Protein AF-A0A1A9ZME8-F1 (afdb_monomer)

Organism: Glossina pallidipes (NCBI:txid7398)

Structure (mmCIF, N/CA/C/O backbone):
data_AF-A0A1A9ZME8-F1
#
_entry.id   AF-A0A1A9ZME8-F1
#
loop_
_atom_site.group_PDB
_atom_site.id
_atom_site.type_symbol
_atom_site.label_atom_id
_atom_site.label_alt_id
_atom_site.label_comp_id
_atom_site.label_asym_id
_atom_site.label_entity_id
_atom_site.label_seq_id
_atom_site.pdbx_PDB_ins_code
_atom_site.Cartn_x
_atom_site.Cartn_y
_atom_site.Cartn_z
_atom_site.occupancy
_atom_site.B_iso_or_equiv
_atom_site.auth_seq_id
_atom_site.auth_comp_id
_atom_site.auth_asym_id
_atom_site.auth_atom_id
_atom_site.pdbx_PDB_model_num
ATOM 1 N N . MET A 1 1 ? 4.396 -5.431 -1.858 1.00 54.75 1 MET A N 1
ATOM 2 C CA . MET A 1 1 ? 3.437 -5.508 -0.758 1.00 54.75 1 MET A CA 1
ATOM 3 C C . MET A 1 1 ? 3.931 -4.692 0.419 1.00 54.75 1 MET A C 1
ATOM 5 O O . MET A 1 1 ? 4.971 -4.990 0.995 1.00 54.75 1 MET A O 1
ATOM 9 N N . VAL A 1 2 ? 3.139 -3.705 0.809 1.00 53.91 2 VAL A N 1
ATOM 10 C CA . VAL A 1 2 ? 3.355 -2.991 2.067 1.00 53.91 2 VAL A CA 1
ATOM 11 C C . VAL A 1 2 ? 2.258 -3.402 3.025 1.00 53.91 2 VAL A C 1
ATOM 13 O O . VAL A 1 2 ? 1.111 -3.614 2.634 1.00 53.91 2 VAL A O 1
ATOM 16 N N . ILE A 1 3 ? 2.651 -3.599 4.268 1.00 56.59 3 ILE A N 1
ATOM 17 C CA . ILE A 1 3 ? 1.848 -4.118 5.355 1.00 56.59 3 ILE A CA 1
ATOM 18 C C . ILE A 1 3 ? 1.757 -3.027 6.423 1.00 56.59 3 ILE A C 1
ATOM 20 O O . ILE A 1 3 ? 2.765 -2.502 6.893 1.00 56.59 3 ILE A O 1
ATOM 24 N N . TRP A 1 4 ? 0.533 -2.679 6.796 1.00 57.91 4 TRP A N 1
ATOM 25 C CA . TRP A 1 4 ? 0.254 -1.455 7.531 1.00 57.91 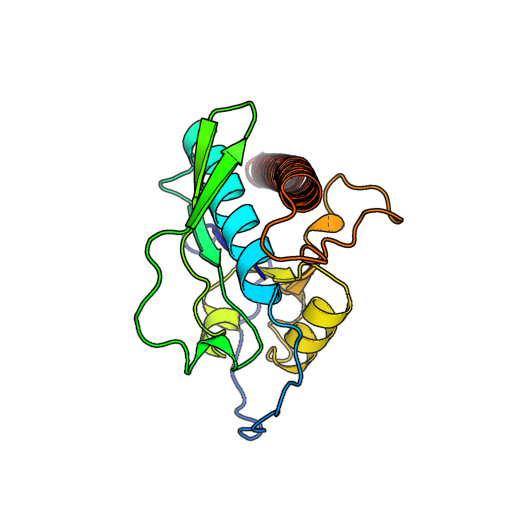4 TRP A CA 1
ATOM 26 C C . TRP A 1 4 ? -0.499 -1.771 8.808 1.00 57.91 4 TRP A C 1
ATOM 28 O O . TRP A 1 4 ? -1.406 -2.608 8.833 1.00 57.91 4 TRP A O 1
ATOM 38 N N . TYR A 1 5 ? -0.113 -1.092 9.880 1.00 48.00 5 TYR A N 1
ATOM 39 C CA . TYR A 1 5 ? -0.757 -1.173 11.176 1.00 48.00 5 TYR A CA 1
ATOM 40 C C . TYR A 1 5 ? -1.187 0.222 11.622 1.00 48.00 5 TYR A C 1
ATOM 42 O O . TYR A 1 5 ? -0.338 1.096 11.786 1.00 48.00 5 TYR A O 1
ATOM 50 N N . GLY A 1 6 ? -2.488 0.394 11.858 1.00 39.66 6 GLY A N 1
ATOM 51 C CA . GLY A 1 6 ? -3.037 1.485 12.655 1.00 39.66 6 GLY A CA 1
ATOM 52 C C . GLY A 1 6 ? -3.277 0.966 14.070 1.00 39.66 6 GLY A C 1
ATOM 53 O O . GLY A 1 6 ? -4.279 0.320 14.356 1.00 39.66 6 GLY A O 1
ATOM 54 N N . THR A 1 7 ? -2.338 1.210 14.976 1.00 37.41 7 THR A N 1
ATOM 55 C CA . THR A 1 7 ? -2.542 1.072 16.418 1.00 37.41 7 THR A CA 1
ATOM 56 C C . THR A 1 7 ? -3.398 2.232 16.922 1.00 37.41 7 THR A C 1
ATOM 58 O O . THR A 1 7 ? -2.920 3.182 17.539 1.00 37.41 7 THR A O 1
ATOM 61 N N . GLU A 1 8 ? -4.707 2.082 16.789 1.00 34.97 8 GLU A N 1
ATOM 62 C CA . GLU A 1 8 ? -5.560 2.402 17.924 1.00 34.97 8 GLU A CA 1
ATOM 63 C C . GLU A 1 8 ? -6.102 1.092 18.470 1.00 34.97 8 GLU A C 1
ATOM 65 O O . GLU A 1 8 ? -6.688 0.279 17.758 1.00 34.97 8 GLU A O 1
ATOM 70 N N . ARG A 1 9 ? -5.839 0.841 19.755 1.00 35.94 9 ARG A N 1
ATOM 71 C CA . ARG A 1 9 ? -6.364 -0.313 20.486 1.00 35.94 9 ARG A CA 1
ATOM 72 C C . ARG A 1 9 ? -7.851 -0.497 20.167 1.00 35.94 9 ARG A C 1
ATOM 74 O O . ARG A 1 9 ? -8.672 0.188 20.757 1.00 35.94 9 ARG A O 1
ATOM 81 N N . LYS A 1 10 ? -8.189 -1.473 19.319 1.00 39.19 10 LYS A N 1
ATOM 82 C CA . LYS A 1 10 ? -9.561 -1.964 19.118 1.00 39.19 10 LYS A CA 1
ATOM 83 C C . LYS A 1 10 ? -10.614 -0.843 19.082 1.00 39.19 10 LYS A C 1
ATOM 85 O O . LYS A 1 10 ? -11.572 -0.895 19.853 1.00 39.19 10 LYS A O 1
ATOM 90 N N . VAL A 1 11 ? -10.490 0.132 18.188 1.00 34.84 11 VAL A N 1
ATOM 91 C CA . VAL A 1 11 ? -11.708 0.822 17.749 1.00 34.84 11 VAL A CA 1
ATOM 92 C C . VAL A 1 11 ? -12.341 -0.102 16.719 1.00 34.84 11 VAL A C 1
ATOM 94 O O . VAL A 1 11 ? -11.698 -0.574 15.788 1.00 34.84 11 VAL A O 1
ATOM 97 N N . ASN A 1 12 ? -13.561 -0.520 17.021 1.00 33.81 12 ASN A N 1
ATOM 98 C CA . ASN A 1 12 ? -14.249 -1.682 16.475 1.00 33.81 12 ASN A CA 1
ATOM 99 C C . ASN A 1 12 ? -14.712 -1.432 15.024 1.00 33.81 12 ASN A C 1
ATOM 101 O O . ASN A 1 12 ? -15.903 -1.434 14.730 1.00 33.81 12 ASN A O 1
ATOM 105 N N . LEU A 1 13 ? -13.777 -1.197 14.106 1.00 38.47 13 LEU A N 1
ATOM 106 C CA . LEU A 1 13 ? -14.025 -1.116 12.671 1.00 38.47 13 LEU A CA 1
ATOM 107 C C . LEU A 1 13 ? -14.111 -2.538 12.117 1.00 38.47 13 LEU A C 1
ATOM 109 O O . LEU A 1 13 ? -13.121 -3.109 11.679 1.00 38.47 13 LEU A O 1
ATOM 113 N N . LYS A 1 14 ? -15.299 -3.146 12.224 1.00 39.22 14 LYS A N 1
ATOM 114 C CA . LYS A 1 14 ? -15.723 -4.380 11.525 1.00 39.22 14 LYS A CA 1
ATOM 115 C C . LYS A 1 14 ? -14.739 -5.570 11.512 1.00 39.22 14 LYS A C 1
ATOM 117 O O . LYS A 1 14 ? -14.916 -6.479 10.706 1.00 39.22 14 LYS A O 1
ATOM 122 N N . SER A 1 15 ? -13.760 -5.655 12.414 1.00 42.62 15 SER A N 1
ATOM 123 C CA . SER A 1 15 ? -12.850 -6.800 12.465 1.00 42.62 15 SER A CA 1
ATOM 124 C C . SER A 1 15 ? -13.524 -7.971 13.181 1.00 42.62 15 SER A C 1
ATOM 126 O O . SER A 1 15 ? -13.356 -8.229 14.375 1.00 42.62 15 SER A O 1
ATOM 128 N N . GLY A 1 16 ? -14.319 -8.717 12.411 1.00 44.22 16 GLY A N 1
ATOM 129 C CA . GLY A 1 16 ? -14.672 -10.084 12.764 1.00 44.22 16 GLY A CA 1
ATOM 130 C C . GLY A 1 16 ? -13.400 -10.839 13.154 1.00 44.22 16 GLY A C 1
ATOM 131 O O . GLY A 1 16 ? -12.344 -10.678 12.541 1.00 44.22 16 GLY A O 1
ATOM 132 N N . ARG A 1 17 ? -13.474 -11.618 14.234 1.00 46.97 17 ARG A N 1
ATOM 133 C CA . ARG A 1 17 ? -12.337 -12.373 14.764 1.00 46.97 17 ARG A CA 1
ATOM 134 C C . ARG A 1 17 ? -11.753 -13.233 13.632 1.00 46.97 17 ARG A C 1
ATOM 136 O O . ARG A 1 17 ? -12.440 -14.110 13.109 1.00 46.97 17 ARG A O 1
ATOM 143 N N . CYS A 1 18 ? -10.514 -12.944 13.224 1.00 47.62 18 CYS A N 1
ATOM 144 C CA . CYS A 1 18 ? -9.856 -13.708 12.172 1.00 47.62 18 CYS A CA 1
ATOM 145 C C . CYS A 1 18 ? -9.325 -15.030 12.750 1.00 47.62 18 CYS A C 1
ATOM 147 O O . CYS A 1 18 ? -8.203 -15.116 13.252 1.00 47.62 18 CYS A O 1
ATOM 149 N N . ASP A 1 19 ? -10.173 -16.054 12.778 1.00 46.66 19 ASP A N 1
ATOM 150 C CA . ASP A 1 19 ? -9.808 -17.419 13.148 1.00 46.66 19 ASP A CA 1
ATOM 151 C C . ASP A 1 19 ? -8.979 -18.068 12.026 1.00 46.66 19 ASP A C 1
ATOM 153 O O . ASP A 1 19 ? -9.408 -18.137 10.876 1.00 46.66 19 ASP A O 1
ATOM 157 N N . ILE A 1 20 ? -7.777 -18.556 12.361 1.00 44.28 20 ILE A N 1
ATOM 158 C CA . ILE A 1 20 ? -7.002 -19.407 11.446 1.00 44.28 20 ILE A CA 1
ATOM 159 C C . ILE A 1 20 ? -7.573 -20.813 11.591 1.00 44.28 20 ILE A C 1
ATOM 161 O O . ILE A 1 20 ? -7.306 -21.493 12.579 1.00 44.28 2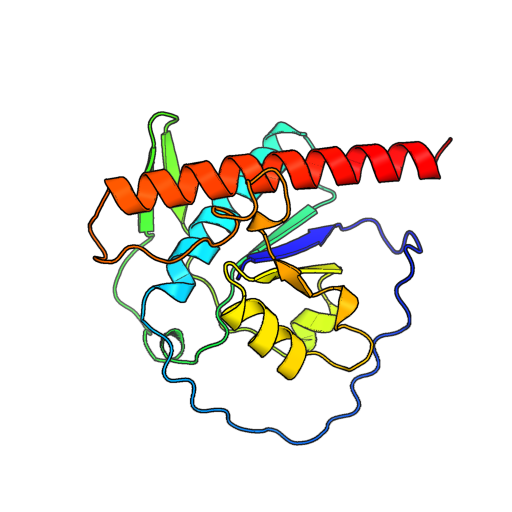0 ILE A O 1
ATOM 165 N N . SER A 1 21 ? -8.329 -21.265 10.599 1.00 42.03 21 SER A N 1
ATOM 166 C CA . SER A 1 21 ? -8.498 -22.692 10.344 1.00 42.03 21 SER A CA 1
ATOM 167 C C . SER A 1 21 ? -7.356 -23.130 9.429 1.00 42.03 21 SER A C 1
ATOM 169 O O . SER A 1 21 ? -7.365 -22.822 8.236 1.00 42.03 21 SER A O 1
ATOM 171 N N . ILE A 1 22 ? -6.344 -23.792 9.998 1.00 35.16 22 ILE A N 1
ATOM 172 C CA . ILE A 1 22 ? -5.171 -24.286 9.264 1.00 35.16 22 ILE A CA 1
ATOM 173 C C . ILE A 1 22 ? -5.664 -25.250 8.180 1.00 35.16 22 ILE A C 1
ATOM 175 O O . ILE A 1 22 ? -6.060 -26.376 8.466 1.00 35.16 22 ILE A O 1
ATOM 179 N N . THR A 1 23 ? -5.660 -24.805 6.928 1.00 34.41 23 THR A N 1
ATOM 180 C CA . THR A 1 23 ? -5.922 -25.654 5.765 1.00 34.41 23 THR A CA 1
ATOM 181 C C . THR A 1 23 ? -4.625 -25.760 4.983 1.00 34.41 23 THR A C 1
ATOM 183 O O . THR A 1 23 ? -4.379 -24.956 4.102 1.00 34.41 23 THR A O 1
ATOM 186 N N . GLN A 1 24 ? -3.811 -26.750 5.373 1.00 34.19 24 GLN A N 1
ATOM 187 C CA . GLN A 1 24 ? -2.574 -27.230 4.736 1.00 34.19 24 GLN A CA 1
ATOM 188 C C . GLN A 1 24 ? -1.532 -26.174 4.325 1.00 34.19 24 GLN A C 1
ATOM 190 O O . GLN A 1 24 ? -1.773 -25.319 3.480 1.00 34.19 24 GLN A O 1
ATOM 195 N N . ASP A 1 25 ? -0.302 -26.358 4.814 1.00 32.09 25 ASP A N 1
ATOM 196 C CA . ASP A 1 25 ? 0.912 -25.751 4.263 1.00 32.09 25 ASP A CA 1
ATOM 197 C C . ASP A 1 25 ? 1.089 -26.141 2.785 1.00 32.09 25 ASP A C 1
ATOM 199 O O . ASP A 1 25 ? 1.811 -27.076 2.427 1.00 32.09 25 ASP A O 1
ATOM 203 N N . LYS A 1 26 ? 0.418 -25.426 1.880 1.00 31.91 26 LYS A N 1
ATOM 204 C CA . LYS A 1 26 ? 0.767 -25.451 0.465 1.00 31.91 26 LYS A CA 1
ATOM 205 C C . LYS A 1 26 ? 2.049 -24.653 0.315 1.00 31.91 26 LYS A C 1
ATOM 207 O O . LYS A 1 26 ? 2.038 -23.426 0.283 1.00 31.91 26 LYS A O 1
ATOM 212 N N . LYS A 1 27 ? 3.162 -25.373 0.193 1.00 29.72 27 LYS A N 1
ATOM 213 C CA . LYS A 1 27 ? 4.438 -24.833 -0.274 1.00 29.72 27 LYS A CA 1
ATOM 214 C C . LYS A 1 27 ? 4.259 -24.386 -1.730 1.00 29.72 27 LYS A C 1
ATOM 216 O O . LYS A 1 27 ? 4.496 -25.151 -2.659 1.00 29.72 27 LYS A O 1
ATOM 221 N N . LEU A 1 28 ? 3.743 -23.176 -1.922 1.00 34.84 28 LEU A N 1
ATOM 222 C CA . LEU A 1 28 ? 3.599 -22.557 -3.233 1.00 34.84 28 LEU A CA 1
ATOM 223 C C . LEU A 1 28 ? 4.986 -22.110 -3.701 1.00 34.84 28 LEU A C 1
ATOM 225 O O . LEU A 1 28 ? 5.600 -21.207 -3.135 1.00 34.84 28 LEU A O 1
ATOM 229 N N . SER A 1 29 ? 5.509 -22.795 -4.715 1.00 30.88 29 SER A N 1
ATOM 230 C CA . SER A 1 29 ? 6.698 -22.368 -5.445 1.00 30.88 29 SER A CA 1
ATOM 231 C C . SER A 1 29 ? 6.307 -21.209 -6.360 1.00 30.88 29 SER A C 1
ATOM 233 O O . SER A 1 29 ? 5.846 -21.423 -7.480 1.00 30.88 29 SER A O 1
ATOM 235 N N . TYR A 1 30 ? 6.438 -19.981 -5.867 1.00 39.50 30 TYR A N 1
ATOM 236 C CA . TYR A 1 30 ? 6.208 -18.789 -6.674 1.00 39.50 30 TYR A CA 1
ATOM 237 C C . TYR A 1 30 ? 7.436 -18.503 -7.543 1.00 39.50 30 TYR A C 1
ATOM 239 O O . TYR A 1 30 ? 8.536 -18.305 -7.029 1.00 39.50 30 TYR A O 1
ATOM 247 N N . HIS A 1 31 ? 7.240 -18.472 -8.859 1.00 34.38 31 HIS A N 1
ATOM 248 C CA . HIS A 1 31 ? 8.197 -17.916 -9.813 1.00 34.38 31 HIS A CA 1
ATOM 249 C C . HIS A 1 31 ? 7.902 -16.413 -9.927 1.00 34.38 31 HIS A C 1
ATOM 251 O O . HIS A 1 31 ? 7.276 -15.956 -10.876 1.00 34.38 31 HIS A O 1
ATOM 257 N N . THR A 1 32 ? 8.216 -15.655 -8.876 1.00 40.44 32 THR A N 1
ATOM 258 C CA . THR A 1 32 ? 7.987 -14.202 -8.839 1.00 40.44 32 THR A CA 1
ATOM 259 C C . THR A 1 32 ? 9.217 -13.463 -9.354 1.00 40.44 32 THR A C 1
ATOM 261 O O . THR A 1 32 ? 10.310 -13.782 -8.884 1.00 40.44 32 THR A O 1
ATOM 264 N N . PRO A 1 33 ? 9.070 -12.473 -10.253 1.00 39.56 3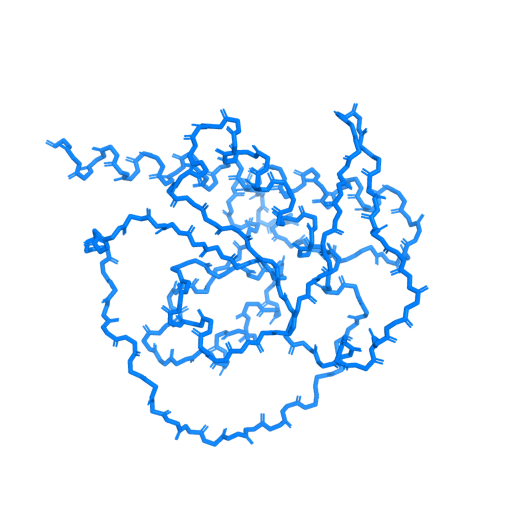3 PRO A N 1
ATOM 265 C CA . PRO A 1 33 ? 10.190 -11.651 -10.695 1.00 39.56 33 PRO A CA 1
ATOM 266 C C . PRO A 1 33 ? 10.867 -10.927 -9.509 1.00 39.56 33 PRO A C 1
ATOM 268 O O . PRO A 1 33 ? 10.218 -10.663 -8.489 1.00 39.56 33 PRO A O 1
ATOM 271 N N . PRO A 1 34 ? 12.173 -10.621 -9.624 1.00 40.78 34 PRO A N 1
ATOM 272 C CA . PRO A 1 34 ? 13.035 -10.188 -8.513 1.00 40.78 34 PRO A CA 1
ATOM 273 C C . PRO A 1 34 ? 12.605 -8.868 -7.839 1.00 40.78 34 PRO A C 1
ATOM 275 O O . PRO A 1 34 ? 12.949 -8.606 -6.689 1.00 40.78 34 PRO A O 1
ATOM 278 N N . CYS A 1 35 ? 11.776 -8.057 -8.496 1.00 49.91 35 CYS A N 1
ATOM 279 C CA . CYS A 1 35 ? 11.519 -6.670 -8.109 1.00 49.91 35 CYS A CA 1
ATOM 280 C C . CYS A 1 35 ? 10.438 -6.468 -7.025 1.00 49.91 35 CYS A C 1
ATOM 282 O O . CYS A 1 35 ? 10.268 -5.355 -6.528 1.00 49.91 35 CYS A O 1
ATOM 284 N N . ASN A 1 36 ? 9.715 -7.516 -6.604 1.00 53.50 36 ASN A N 1
ATOM 285 C CA . ASN A 1 36 ? 8.571 -7.369 -5.684 1.00 53.50 36 ASN A CA 1
ATOM 286 C C . ASN A 1 36 ? 8.953 -6.831 -4.292 1.00 53.50 36 ASN A C 1
ATOM 288 O O . ASN A 1 36 ? 8.116 -6.237 -3.608 1.00 53.50 36 ASN A O 1
ATOM 292 N N . GLY A 1 37 ? 10.199 -7.028 -3.851 1.00 61.38 37 GLY A N 1
ATOM 293 C CA . GLY A 1 37 ? 10.687 -6.477 -2.586 1.00 61.38 37 GLY A CA 1
ATOM 294 C C . GLY A 1 37 ? 10.865 -4.957 -2.623 1.00 61.38 37 GLY A C 1
ATOM 295 O O . GLY A 1 37 ? 10.576 -4.299 -1.633 1.00 61.38 37 GLY A O 1
ATOM 296 N N . LEU A 1 38 ? 11.261 -4.397 -3.768 1.00 74.50 38 LEU A N 1
ATOM 297 C CA . LEU A 1 38 ? 11.705 -3.008 -3.875 1.00 74.50 38 LEU A CA 1
ATOM 298 C C . LEU A 1 38 ? 10.555 -1.996 -3.842 1.00 74.50 38 LEU A C 1
ATOM 300 O O . LEU A 1 38 ? 10.582 -1.078 -3.028 1.00 74.50 38 LEU A O 1
ATOM 304 N N . CYS A 1 39 ? 9.504 -2.198 -4.644 1.00 79.81 39 CYS A N 1
ATOM 305 C CA . CYS A 1 39 ? 8.309 -1.337 -4.607 1.00 79.81 39 CYS A CA 1
ATOM 306 C C . CYS A 1 39 ? 7.705 -1.286 -3.203 1.00 79.81 39 CYS A C 1
ATOM 308 O O . CYS A 1 39 ? 7.245 -0.252 -2.734 1.00 79.81 39 CYS A O 1
ATOM 310 N N . SER A 1 40 ? 7.746 -2.429 -2.518 1.00 80.31 40 SER A N 1
ATOM 311 C CA . SER A 1 40 ? 7.293 -2.562 -1.140 1.00 80.31 40 SER A CA 1
ATOM 312 C C . SER A 1 40 ? 8.114 -1.712 -0.179 1.00 80.31 40 SER A C 1
ATOM 314 O O . SER A 1 40 ? 7.563 -1.034 0.678 1.00 80.31 40 SER A O 1
ATOM 316 N N . SER A 1 41 ? 9.436 -1.760 -0.311 1.00 82.19 41 SER A N 1
ATOM 317 C CA . SER A 1 41 ? 10.345 -0.966 0.508 1.00 82.19 41 SER A CA 1
ATOM 318 C C . SER A 1 41 ? 10.158 0.532 0.276 1.00 82.19 41 SER A C 1
ATOM 320 O O . SER A 1 41 ? 10.193 1.294 1.238 1.00 82.19 41 SER A O 1
ATOM 322 N N . ILE A 1 42 ? 9.922 0.947 -0.974 1.00 86.31 42 ILE A N 1
ATOM 323 C CA . ILE A 1 42 ? 9.642 2.347 -1.327 1.00 86.31 42 ILE A CA 1
ATOM 324 C C . ILE A 1 42 ? 8.341 2.806 -0.670 1.00 86.31 42 ILE A C 1
ATOM 326 O O . ILE A 1 42 ? 8.350 3.796 0.052 1.00 86.31 42 ILE A O 1
ATOM 330 N N . ALA A 1 43 ? 7.246 2.059 -0.833 1.00 88.38 43 ALA A N 1
ATOM 331 C CA . ALA A 1 43 ? 5.977 2.421 -0.204 1.00 88.38 43 ALA A CA 1
ATOM 332 C C . ALA A 1 43 ? 6.018 2.356 1.340 1.00 88.38 43 ALA A C 1
ATOM 334 O O . ALA A 1 43 ? 5.324 3.136 1.985 1.00 88.38 43 ALA A O 1
ATOM 335 N N . GLU A 1 44 ? 6.834 1.485 1.956 1.00 87.50 44 GLU A N 1
ATOM 336 C CA . GLU A 1 44 ? 7.065 1.526 3.413 1.00 87.50 44 GLU A CA 1
ATOM 337 C C . GLU A 1 44 ? 7.732 2.837 3.831 1.00 87.50 44 GLU A C 1
ATOM 339 O O . GLU A 1 44 ? 7.273 3.467 4.781 1.00 87.50 44 GLU A O 1
ATOM 344 N N . ALA A 1 45 ? 8.804 3.231 3.139 1.00 88.06 45 ALA A N 1
ATOM 345 C CA . ALA A 1 45 ? 9.552 4.439 3.467 1.00 88.06 45 ALA A CA 1
ATOM 346 C C . ALA A 1 45 ? 8.696 5.700 3.279 1.00 88.06 45 ALA A C 1
ATOM 348 O O . ALA A 1 45 ? 8.592 6.499 4.203 1.00 88.06 45 ALA A O 1
ATOM 349 N N . VAL A 1 46 ? 8.014 5.805 2.134 1.00 90.75 46 VAL A N 1
ATOM 350 C CA . VAL A 1 46 ? 7.091 6.902 1.805 1.00 90.75 46 VAL A CA 1
ATOM 351 C C . VAL A 1 46 ? 6.010 7.050 2.868 1.00 90.75 46 VAL A C 1
ATOM 353 O O . VAL A 1 46 ? 5.772 8.141 3.373 1.00 90.75 46 VAL A O 1
ATOM 356 N N . MET A 1 47 ? 5.346 5.955 3.242 1.00 89.00 47 MET A N 1
ATOM 357 C CA . MET A 1 47 ? 4.287 6.067 4.236 1.00 89.00 47 MET A CA 1
ATOM 358 C C . MET A 1 47 ? 4.830 6.408 5.622 1.00 89.00 47 MET A C 1
ATOM 360 O O . MET A 1 47 ? 4.193 7.157 6.357 1.00 89.00 47 MET A O 1
ATOM 364 N N . ALA A 1 48 ? 5.970 5.835 6.011 1.00 88.12 48 ALA A N 1
ATOM 365 C CA . ALA A 1 48 ? 6.570 6.145 7.301 1.00 88.12 48 ALA A CA 1
ATOM 366 C C . ALA A 1 48 ? 6.848 7.651 7.432 1.00 88.12 48 ALA A C 1
ATOM 368 O O . ALA A 1 48 ? 6.523 8.225 8.468 1.00 88.12 48 ALA A O 1
ATOM 369 N N . GLU A 1 49 ? 7.359 8.274 6.368 1.00 90.19 49 GLU A N 1
ATOM 370 C CA . GLU A 1 49 ? 7.568 9.721 6.278 1.00 90.19 49 GLU A CA 1
ATOM 371 C C . GLU A 1 49 ? 6.245 10.490 6.401 1.00 90.19 49 GLU A C 1
ATOM 373 O O . GLU A 1 49 ? 6.096 11.295 7.316 1.00 90.19 49 GLU A O 1
ATOM 378 N N . ILE A 1 50 ? 5.232 10.150 5.596 1.00 90.19 50 ILE A N 1
ATOM 379 C CA . ILE A 1 50 ? 3.909 10.804 5.632 1.00 90.19 50 ILE A CA 1
ATOM 380 C C . ILE A 1 50 ? 3.249 10.700 7.024 1.00 90.19 50 ILE A C 1
ATOM 382 O O . ILE A 1 50 ? 2.649 11.655 7.518 1.00 90.19 50 ILE A O 1
ATOM 386 N N . ILE A 1 51 ? 3.349 9.546 7.690 1.00 87.19 51 ILE A N 1
ATOM 387 C CA . ILE A 1 51 ? 2.827 9.343 9.053 1.00 87.19 51 ILE A CA 1
ATOM 388 C C . ILE A 1 51 ? 3.557 10.225 10.063 1.00 87.19 51 ILE A C 1
ATOM 390 O O . ILE A 1 51 ? 2.931 10.751 10.989 1.00 87.19 51 ILE A O 1
ATOM 394 N N . GLU A 1 52 ? 4.880 10.310 9.943 1.00 88.69 52 GLU A N 1
ATOM 395 C CA . GLU A 1 52 ? 5.715 11.097 10.842 1.00 88.69 52 GLU A CA 1
ATOM 396 C C . GLU A 1 52 ? 5.424 12.591 10.675 1.00 88.69 52 GLU A C 1
ATOM 398 O O . GLU A 1 52 ? 5.175 13.271 11.673 1.00 88.69 52 GLU A O 1
ATOM 403 N N . GLU A 1 53 ? 5.319 13.069 9.434 1.00 89.19 53 GLU A N 1
ATOM 404 C CA . GLU A 1 53 ? 4.911 14.437 9.097 1.00 89.19 53 GLU A CA 1
ATOM 405 C C . GLU A 1 53 ? 3.507 14.776 9.612 1.00 89.19 53 GLU A C 1
ATOM 407 O O . GLU A 1 53 ? 3.274 15.874 10.123 1.00 89.19 53 GLU A O 1
ATOM 412 N N . ALA A 1 54 ? 2.577 13.819 9.558 1.00 85.88 54 ALA 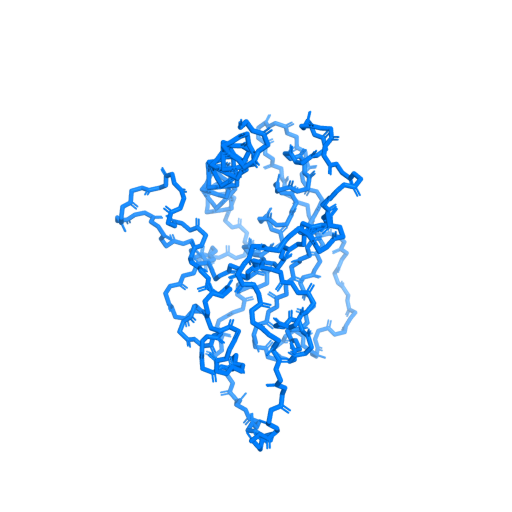A N 1
ATOM 413 C CA . ALA A 1 54 ? 1.234 13.966 10.113 1.00 85.88 54 ALA A CA 1
ATOM 414 C C . ALA A 1 54 ? 1.185 13.886 11.655 1.00 85.88 54 ALA A C 1
ATOM 416 O O . ALA A 1 54 ? 0.116 14.050 12.247 1.00 85.88 54 ALA A O 1
ATOM 417 N N . GLY A 1 55 ? 2.305 13.604 12.333 1.00 85.44 55 GLY A N 1
ATOM 418 C CA . GLY A 1 55 ? 2.360 13.439 13.790 1.00 85.44 55 GLY A CA 1
ATOM 419 C C . GLY A 1 55 ? 1.665 12.169 14.300 1.00 85.44 55 GLY A C 1
ATOM 420 O O . GLY A 1 55 ? 1.332 12.066 15.483 1.00 85.44 55 GLY A O 1
ATOM 421 N N . LEU A 1 56 ? 1.441 11.188 13.424 1.00 83.75 56 LEU A N 1
ATOM 422 C CA . LEU A 1 56 ? 0.675 9.971 13.700 1.00 83.75 56 LEU A CA 1
ATOM 423 C C . LEU A 1 56 ? 1.553 8.757 14.043 1.00 83.75 56 LEU A C 1
ATOM 425 O O . LEU A 1 56 ? 1.032 7.664 14.266 1.00 83.75 56 LEU A O 1
ATOM 429 N N . GLY A 1 57 ? 2.874 8.931 14.149 1.00 80.69 57 GLY A N 1
ATOM 430 C CA . GLY A 1 57 ? 3.833 7.840 14.380 1.00 80.69 57 GLY A CA 1
ATOM 431 C C . GLY A 1 57 ? 3.625 7.040 15.673 1.00 80.69 57 GLY A C 1
ATOM 432 O O . GLY A 1 57 ? 4.043 5.889 15.760 1.00 80.69 57 GLY A O 1
ATOM 433 N N . TYR A 1 58 ? 2.936 7.599 16.673 1.00 79.25 58 TYR A N 1
ATOM 434 C CA . TYR A 1 58 ? 2.545 6.840 17.869 1.00 79.25 58 TYR A CA 1
ATOM 435 C C . TYR A 1 58 ? 1.423 5.828 17.583 1.00 79.25 58 TYR A C 1
ATOM 437 O O . TYR A 1 58 ? 1.355 4.768 18.208 1.00 79.25 58 TYR A O 1
ATOM 445 N N . TYR A 1 59 ? 0.551 6.158 16.632 1.00 77.81 59 TYR A N 1
ATOM 446 C CA . TYR A 1 59 ? -0.637 5.388 16.283 1.00 77.81 59 TYR A CA 1
ATOM 447 C C . TYR A 1 59 ? -0.419 4.471 15.091 1.00 77.81 59 TYR A C 1
ATOM 449 O O . TYR A 1 59 ? -1.252 3.611 14.851 1.00 77.81 59 TYR A O 1
ATOM 457 N N . TRP A 1 60 ? 0.677 4.602 14.350 1.00 80.19 60 TRP A N 1
ATOM 458 C CA . TRP A 1 60 ? 0.899 3.798 13.155 1.00 80.19 60 TRP A CA 1
ATOM 459 C C . TRP A 1 60 ? 2.259 3.117 13.142 1.00 80.19 60 TRP A C 1
ATOM 461 O O . TRP A 1 60 ? 3.262 3.649 13.607 1.00 80.19 60 TRP A O 1
ATOM 471 N N . GLN A 1 61 ? 2.289 1.915 12.570 1.00 79.44 61 GLN A N 1
ATOM 472 C CA . GLN A 1 61 ? 3.517 1.211 12.217 1.00 79.44 61 GLN A CA 1
ATOM 473 C C . GLN A 1 61 ? 3.402 0.696 10.788 1.00 79.44 61 GLN A C 1
ATOM 475 O O . GLN A 1 61 ? 2.390 0.111 10.403 1.00 79.44 61 GLN A O 1
ATOM 480 N N . VAL A 1 62 ? 4.468 0.862 10.015 1.00 83.94 62 VAL A N 1
ATOM 481 C CA . VAL A 1 62 ? 4.526 0.423 8.619 1.00 83.94 62 VAL A CA 1
ATOM 482 C C . VAL A 1 62 ? 5.656 -0.578 8.462 1.00 83.94 62 VAL A C 1
ATOM 484 O O . VAL A 1 62 ? 6.735 -0.411 9.030 1.00 83.94 62 VAL A O 1
ATOM 487 N N . HIS A 1 63 ? 5.391 -1.640 7.709 1.00 84.25 63 HIS A N 1
ATOM 488 C CA . HIS A 1 63 ? 6.355 -2.682 7.395 1.00 84.25 63 HIS A CA 1
ATOM 489 C C . HIS 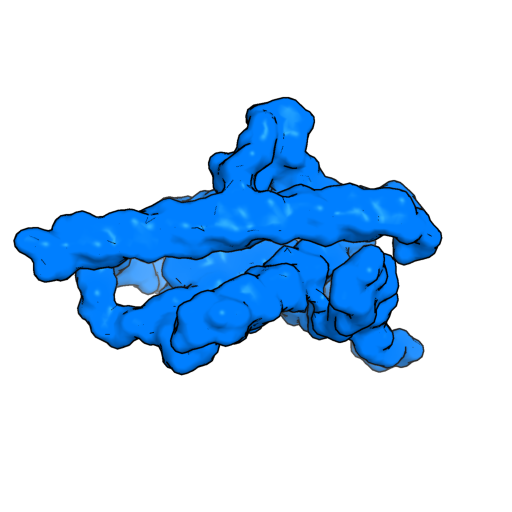A 1 63 ? 6.156 -3.180 5.966 1.00 84.25 63 HIS A C 1
ATOM 491 O O . HIS A 1 63 ? 5.038 -3.406 5.530 1.00 84.25 63 HIS A O 1
ATOM 497 N N . SER A 1 64 ? 7.222 -3.463 5.233 1.00 81.75 64 SER A N 1
ATOM 498 C CA . SER A 1 64 ? 7.137 -4.149 3.942 1.00 81.75 64 SER A CA 1
ATOM 499 C C . SER A 1 64 ? 7.381 -5.651 4.078 1.00 81.75 64 SER A C 1
ATOM 501 O O . SER A 1 64 ? 8.123 -6.123 4.949 1.00 81.75 64 SER A O 1
ATOM 503 N N . ALA A 1 65 ? 6.768 -6.432 3.187 1.00 80.19 65 ALA A N 1
ATOM 504 C CA . ALA A 1 65 ? 7.126 -7.834 3.012 1.00 80.19 65 ALA A CA 1
ATOM 505 C C . ALA A 1 65 ? 6.883 -8.320 1.569 1.00 80.19 65 ALA A C 1
ATOM 507 O O . ALA A 1 65 ? 6.276 -7.630 0.753 1.00 80.19 65 ALA A O 1
ATOM 508 N N . ALA A 1 66 ? 7.350 -9.524 1.244 1.00 75.75 66 ALA A N 1
ATOM 509 C CA . ALA A 1 66 ? 7.213 -10.163 -0.063 1.00 75.75 66 ALA A CA 1
ATOM 510 C C . ALA A 1 66 ? 6.517 -11.534 0.043 1.00 75.75 66 ALA A C 1
ATOM 512 O O . ALA A 1 66 ? 6.708 -12.264 1.016 1.00 75.75 66 ALA A O 1
ATOM 513 N N . ILE A 1 67 ? 5.715 -11.888 -0.970 1.00 71.81 67 ILE A N 1
ATOM 514 C CA . ILE A 1 67 ? 4.986 -13.172 -1.059 1.00 71.81 67 ILE A CA 1
ATOM 515 C C . ILE A 1 67 ? 5.928 -14.328 -1.437 1.00 71.81 67 ILE A C 1
ATOM 517 O O . ILE A 1 67 ? 5.801 -15.439 -0.924 1.00 71.81 67 ILE A O 1
ATOM 521 N N . GLY A 1 68 ? 6.887 -14.065 -2.331 1.00 64.44 68 GLY A N 1
ATOM 522 C CA . GLY A 1 68 ? 7.815 -15.060 -2.864 1.00 64.44 68 GLY A CA 1
ATOM 523 C C . GLY A 1 68 ? 9.027 -15.323 -1.967 1.00 64.44 68 GLY A C 1
ATOM 524 O O . GLY A 1 68 ? 9.553 -14.428 -1.309 1.00 64.44 68 GLY A O 1
ATOM 525 N N . GLY A 1 69 ? 9.503 -16.570 -1.985 1.00 45.66 69 GLY A N 1
ATOM 526 C CA . GLY A 1 69 ? 10.664 -17.029 -1.217 1.00 45.66 69 GLY A CA 1
ATOM 527 C C . GLY A 1 69 ? 12.025 -16.674 -1.822 1.00 45.66 69 GLY A C 1
ATOM 528 O O . GLY A 1 69 ? 13.040 -17.071 -1.257 1.00 45.66 69 GLY A O 1
ATOM 529 N N . TRP A 1 70 ? 12.101 -15.943 -2.939 1.00 44.41 70 TRP A N 1
ATOM 530 C CA . TRP A 1 70 ? 13.405 -15.644 -3.550 1.00 44.41 70 TRP A CA 1
ATOM 531 C C . TRP A 1 70 ? 14.290 -14.766 -2.645 1.00 44.41 70 TRP A C 1
ATOM 533 O O . TRP A 1 70 ? 15.508 -14.919 -2.639 1.00 44.41 70 TRP A O 1
ATOM 543 N N . ASN A 1 71 ? 13.672 -13.982 -1.753 1.00 44.66 71 ASN A N 1
ATOM 544 C CA . ASN A 1 71 ? 14.379 -13.208 -0.726 1.00 44.66 71 ASN A CA 1
ATOM 545 C C . ASN A 1 71 ? 14.765 -14.033 0.517 1.00 44.66 71 ASN A C 1
ATOM 547 O O . ASN A 1 71 ? 15.468 -13.521 1.381 1.00 44.66 71 ASN A O 1
ATOM 551 N N . SER A 1 72 ? 14.325 -15.294 0.637 1.00 38.00 72 SER A N 1
ATOM 552 C CA . SER A 1 72 ? 14.644 -16.139 1.803 1.00 38.00 72 SER A CA 1
ATOM 553 C C . SER A 1 72 ? 16.053 -16.743 1.756 1.00 38.00 72 SER A C 1
ATOM 555 O O . SER A 1 72 ? 16.564 -17.154 2.792 1.00 38.00 72 SER A O 1
ATOM 557 N N . ASN A 1 73 ? 16.703 -16.717 0.583 1.00 33.62 73 ASN A N 1
ATOM 558 C CA . ASN A 1 73 ? 18.085 -17.172 0.392 1.00 33.62 73 ASN A CA 1
ATOM 559 C C . ASN A 1 73 ? 19.078 -16.052 0.039 1.00 33.62 73 ASN A C 1
ATOM 561 O O . ASN A 1 73 ? 20.268 -16.333 -0.049 1.00 33.62 73 ASN A O 1
ATOM 565 N N . TYR A 1 74 ? 18.644 -14.792 -0.088 1.00 37.12 74 TYR A N 1
ATOM 566 C CA . TYR A 1 74 ? 19.566 -13.648 -0.080 1.00 37.12 74 TYR A CA 1
ATOM 567 C C . TYR A 1 74 ? 19.892 -13.261 1.370 1.00 37.12 74 TYR A C 1
ATOM 569 O O . TYR A 1 74 ? 19.593 -12.169 1.860 1.00 37.12 74 TYR A O 1
ATOM 577 N N . HIS A 1 75 ? 20.495 -14.218 2.077 1.00 33.31 75 HIS A N 1
ATOM 578 C CA . HIS A 1 75 ? 21.353 -13.912 3.208 1.00 33.31 75 HIS A CA 1
ATOM 579 C C . HIS A 1 75 ? 22.562 -13.140 2.676 1.00 33.31 75 HIS A C 1
ATOM 581 O O . HIS A 1 75 ? 23.170 -13.593 1.716 1.00 33.31 75 HIS A O 1
ATOM 587 N N . SER A 1 76 ? 22.865 -12.017 3.341 1.00 36.28 76 SER A N 1
ATOM 588 C CA . SER A 1 76 ? 24.156 -11.307 3.359 1.00 36.28 76 SER A CA 1
ATOM 589 C C . SER A 1 76 ? 24.744 -10.909 1.999 1.00 36.28 76 SER A C 1
ATOM 591 O O . SER A 1 76 ? 25.166 -11.780 1.258 1.00 36.28 76 SER A O 1
ATOM 593 N N . ASP A 1 77 ? 24.786 -9.601 1.700 1.00 37.56 77 ASP A N 1
ATOM 594 C CA . ASP A 1 77 ? 25.990 -8.921 1.147 1.00 37.56 77 ASP A CA 1
ATOM 595 C C . ASP A 1 77 ? 25.725 -7.618 0.373 1.00 37.56 77 ASP A C 1
ATOM 597 O O . ASP A 1 77 ? 26.663 -7.037 -0.159 1.00 37.56 77 ASP A O 1
ATOM 601 N N . GLU A 1 78 ? 24.512 -7.055 0.382 1.00 45.56 78 GLU A N 1
ATOM 602 C CA . GLU A 1 78 ? 24.348 -5.661 -0.064 1.00 45.56 78 GLU A CA 1
ATOM 603 C C . GLU A 1 78 ? 23.698 -4.823 1.031 1.00 45.56 78 GLU A C 1
ATOM 605 O O . GLU A 1 78 ? 22.747 -5.259 1.687 1.00 45.56 78 GLU A O 1
ATOM 610 N N . GLY A 1 79 ? 24.303 -3.662 1.282 1.00 42.44 79 GLY A N 1
ATOM 611 C CA . GLY A 1 79 ? 23.963 -2.740 2.359 1.00 42.44 79 GLY A CA 1
ATOM 612 C C . GLY A 1 79 ? 22.562 -2.122 2.237 1.00 42.44 79 GLY A C 1
ATOM 613 O O . GLY A 1 79 ? 21.745 -2.565 1.427 1.00 42.44 79 GLY A O 1
ATOM 614 N N . PRO A 1 80 ? 22.246 -1.111 3.068 1.00 50.81 80 PRO A N 1
ATOM 615 C CA . PRO A 1 80 ? 20.987 -0.379 2.948 1.00 50.81 80 PRO A CA 1
ATOM 616 C C . PRO A 1 80 ? 20.829 0.156 1.521 1.00 50.81 80 PRO A C 1
ATOM 618 O O . PRO A 1 80 ? 21.758 0.748 0.975 1.00 50.81 80 PRO A O 1
ATOM 621 N N . LEU A 1 81 ? 19.661 -0.073 0.919 1.00 64.81 81 LEU A N 1
ATOM 622 C CA . LEU A 1 81 ? 19.344 0.479 -0.391 1.00 64.81 81 LEU A CA 1
ATOM 623 C C . LEU A 1 81 ? 18.859 1.917 -0.181 1.00 64.81 81 LEU A C 1
ATOM 625 O O . LEU A 1 81 ? 18.055 2.172 0.716 1.00 64.81 81 LEU A O 1
ATOM 629 N N . SER A 1 82 ? 19.364 2.858 -0.968 1.00 64.25 82 SER A N 1
ATOM 630 C CA . SER A 1 82 ? 18.978 4.266 -0.878 1.00 64.25 82 SER A CA 1
ATOM 631 C C . SER A 1 82 ? 18.460 4.757 -2.220 1.00 64.25 82 SER A C 1
ATOM 633 O O . SER A 1 82 ? 19.125 4.547 -3.233 1.00 64.25 82 SER A O 1
ATOM 635 N N . LEU A 1 83 ? 17.313 5.433 -2.221 1.00 70.00 83 LEU A N 1
ATOM 636 C CA . LEU A 1 83 ? 16.759 6.086 -3.405 1.00 70.00 83 LEU A CA 1
ATOM 637 C C . LE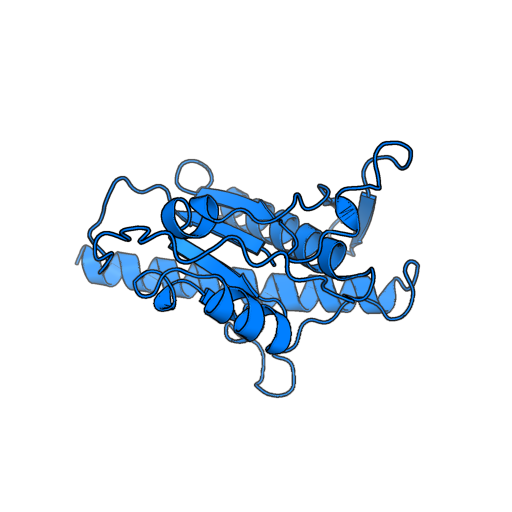U A 1 83 ? 16.933 7.598 -3.272 1.00 70.00 83 LEU A C 1
ATOM 639 O O . LEU A 1 83 ? 16.409 8.202 -2.339 1.00 70.00 83 LEU A O 1
ATOM 643 N N . CYS A 1 84 ? 17.661 8.207 -4.205 1.00 67.06 84 CYS A N 1
ATOM 644 C CA . CYS A 1 84 ? 17.711 9.660 -4.322 1.00 67.06 84 CYS A CA 1
ATOM 645 C C . CYS A 1 84 ? 16.449 10.147 -5.038 1.00 67.06 84 CYS A C 1
ATOM 647 O O . CYS A 1 84 ? 16.197 9.795 -6.191 1.00 67.06 84 CYS A O 1
ATOM 649 N N . THR A 1 85 ? 15.685 10.972 -4.347 1.00 67.00 85 THR A N 1
ATOM 650 C CA . THR A 1 85 ? 14.522 11.696 -4.856 1.00 67.00 85 THR A CA 1
ATOM 651 C C . THR A 1 85 ? 14.843 13.181 -4.908 1.00 67.00 85 THR A C 1
ATOM 653 O O . THR A 1 85 ? 15.866 13.619 -4.376 1.00 67.00 85 THR A O 1
ATOM 656 N N . ASP A 1 86 ? 13.983 13.957 -5.560 1.00 70.50 86 ASP A N 1
ATOM 657 C CA . ASP A 1 86 ? 14.160 15.409 -5.610 1.00 70.50 86 ASP A CA 1
ATOM 658 C C . ASP A 1 86 ? 13.989 16.040 -4.207 1.00 70.50 86 ASP A C 1
ATOM 660 O O . ASP A 1 86 ? 14.581 17.083 -3.930 1.00 70.50 86 ASP A O 1
ATOM 664 N N . ASP A 1 87 ? 13.296 15.341 -3.299 1.00 67.00 87 ASP A N 1
ATOM 665 C CA . ASP A 1 87 ? 13.021 15.748 -1.915 1.00 67.00 87 ASP A CA 1
ATOM 666 C C . ASP A 1 87 ? 14.057 15.234 -0.892 1.00 67.00 87 ASP A C 1
ATOM 668 O O . ASP A 1 87 ? 14.044 15.629 0.273 1.00 67.00 87 ASP A O 1
ATOM 672 N N . GLY A 1 88 ? 15.005 14.386 -1.312 1.00 73.56 88 GLY A N 1
ATOM 673 C CA . GLY A 1 88 ? 16.051 13.854 -0.436 1.00 73.56 88 GLY A CA 1
ATOM 674 C C . GLY A 1 88 ? 16.403 12.392 -0.692 1.00 73.56 88 GLY A C 1
ATOM 675 O O . GLY A 1 88 ? 16.148 11.838 -1.760 1.00 73.56 88 GLY A O 1
ATOM 676 N N . VAL A 1 89 ? 17.037 11.749 0.290 1.00 71.31 89 VAL A N 1
ATOM 677 C CA . VAL A 1 89 ? 17.458 10.343 0.194 1.00 71.31 89 VAL A CA 1
ATOM 678 C C . VAL A 1 89 ? 16.551 9.468 1.050 1.00 71.31 89 VAL A C 1
ATOM 680 O O . VAL A 1 89 ? 16.596 9.536 2.277 1.00 71.31 89 VAL A O 1
ATOM 683 N N . LEU A 1 90 ? 15.791 8.584 0.407 1.00 73.69 90 LEU A N 1
ATOM 684 C CA . LEU A 1 90 ? 14.992 7.566 1.081 1.00 73.69 90 LEU A CA 1
ATOM 685 C C . LEU A 1 90 ? 15.856 6.368 1.431 1.00 73.69 90 LEU A C 1
ATOM 687 O O . LEU A 1 90 ? 16.431 5.718 0.555 1.00 73.69 90 LEU A O 1
ATOM 691 N N . LEU A 1 91 ? 15.900 6.039 2.718 1.00 72.50 91 LEU A N 1
ATOM 692 C CA . LEU A 1 91 ? 16.521 4.816 3.204 1.00 72.50 91 LEU A CA 1
ATOM 693 C C . LEU A 1 91 ? 15.509 3.673 3.150 1.00 72.50 91 LEU A C 1
ATOM 695 O O . LEU A 1 91 ? 14.523 3.648 3.886 1.00 72.50 91 LEU A O 1
ATOM 699 N N . LEU A 1 92 ? 15.775 2.699 2.289 1.00 74.12 92 LEU A N 1
ATOM 700 C CA . LEU A 1 92 ? 14.889 1.574 2.045 1.00 74.12 92 LEU A CA 1
ATOM 701 C C . LEU A 1 92 ? 15.293 0.383 2.916 1.00 74.12 92 LEU A C 1
ATOM 703 O O . LEU A 1 92 ? 16.435 -0.087 2.907 1.00 74.12 92 LEU A O 1
ATOM 707 N N . LYS A 1 93 ? 14.321 -0.150 3.660 1.00 71.81 93 LYS A N 1
ATOM 708 C CA . LYS A 1 93 ? 14.476 -1.404 4.407 1.00 71.81 93 LYS A CA 1
ATOM 709 C C . LYS A 1 93 ? 14.116 -2.574 3.510 1.00 71.81 93 LYS A C 1
ATOM 711 O O . LYS A 1 93 ? 13.125 -2.521 2.791 1.00 71.81 93 LYS A O 1
ATOM 716 N N . ARG A 1 94 ? 14.881 -3.663 3.574 1.00 69.88 94 ARG A N 1
ATOM 717 C CA . ARG A 1 94 ? 14.547 -4.875 2.816 1.00 69.88 94 ARG A CA 1
ATOM 718 C C . ARG A 1 94 ? 13.247 -5.494 3.327 1.00 69.88 94 ARG A C 1
ATOM 720 O O . ARG A 1 94 ? 13.113 -5.784 4.516 1.00 69.88 94 ARG A O 1
ATOM 727 N N . ALA A 1 95 ? 12.338 -5.766 2.397 1.00 69.38 95 ALA A N 1
ATOM 728 C CA . ALA A 1 95 ? 11.095 -6.466 2.669 1.00 69.38 95 ALA A CA 1
ATOM 729 C C . ALA A 1 95 ? 11.366 -7.896 3.173 1.00 69.38 95 ALA A C 1
ATOM 731 O O . ALA A 1 95 ? 12.022 -8.698 2.499 1.00 69.38 95 ALA A O 1
ATOM 732 N N . ARG A 1 96 ? 10.829 -8.238 4.350 1.00 77.44 96 ARG A N 1
ATOM 733 C CA . ARG A 1 96 ? 10.868 -9.615 4.881 1.00 77.44 96 ARG A CA 1
ATOM 734 C C . ARG A 1 96 ? 9.900 -10.529 4.125 1.00 77.44 96 ARG A C 1
ATOM 736 O O . ARG A 1 96 ? 9.088 -10.068 3.337 1.00 77.44 96 ARG A O 1
ATOM 743 N N . GLN A 1 97 ? 9.903 -11.829 4.398 1.00 77.25 97 GLN A N 1
ATOM 744 C CA . GLN A 1 97 ? 8.861 -12.711 3.863 1.00 77.25 97 GLN A CA 1
ATOM 745 C C . GLN A 1 97 ? 7.517 -12.514 4.595 1.00 77.25 97 GLN A C 1
ATOM 747 O O . GLN A 1 97 ? 7.496 -12.323 5.819 1.00 77.25 97 GLN A O 1
ATOM 752 N N . MET A 1 98 ? 6.412 -12.576 3.844 1.00 80.00 98 MET A N 1
ATOM 753 C CA . MET A 1 98 ? 5.039 -12.605 4.360 1.00 80.00 98 MET A CA 1
ATOM 754 C C . MET A 1 98 ? 4.801 -13.869 5.187 1.00 80.00 98 MET A C 1
ATOM 756 O O . MET A 1 98 ? 5.233 -14.959 4.804 1.00 80.00 98 MET A O 1
ATOM 760 N N . ARG A 1 99 ? 4.078 -13.739 6.297 1.00 83.31 99 ARG A N 1
ATOM 761 C CA . ARG A 1 99 ? 3.670 -14.857 7.153 1.00 83.31 99 ARG A CA 1
ATOM 762 C C . ARG A 1 99 ? 2.159 -14.858 7.349 1.00 83.31 99 ARG A C 1
ATOM 764 O O . ARG A 1 99 ? 1.510 -13.824 7.233 1.00 83.31 99 ARG A O 1
ATOM 771 N N . LEU A 1 100 ? 1.579 -16.012 7.673 1.00 84.00 100 LEU A N 1
ATOM 772 C CA . LEU A 1 100 ? 0.129 -16.114 7.882 1.00 84.00 100 LEU A CA 1
ATOM 773 C C . LEU A 1 100 ? -0.351 -15.269 9.071 1.00 84.00 100 LEU A C 1
ATOM 775 O O . LEU A 1 100 ? -1.470 -14.757 9.054 1.00 84.00 100 LEU A O 1
ATOM 779 N N . GLU A 1 101 ? 0.495 -15.081 10.085 1.00 85.44 101 GLU A N 1
ATOM 780 C CA . GLU A 1 101 ? 0.194 -14.245 11.250 1.00 85.44 101 GLU A CA 1
ATOM 781 C C . GLU A 1 101 ? 0.013 -12.769 10.881 1.00 85.44 101 GLU A C 1
ATOM 783 O O . GLU A 1 101 ? -0.685 -12.043 11.592 1.00 85.44 101 GLU A O 1
ATOM 788 N N . ASP A 1 102 ? 0.584 -12.330 9.756 1.00 84.06 102 ASP A N 1
ATOM 789 C CA . ASP A 1 102 ? 0.458 -10.953 9.290 1.00 84.06 102 ASP A CA 1
ATOM 790 C C . ASP A 1 102 ? -0.999 -10.612 8.963 1.00 84.06 102 ASP A C 1
ATOM 792 O O . ASP A 1 102 ? -1.473 -9.540 9.326 1.00 84.06 102 ASP A O 1
ATOM 796 N N . PHE A 1 103 ? -1.764 -11.554 8.405 1.00 84.88 103 PHE A N 1
ATOM 797 C CA . PHE A 1 103 ? -3.188 -11.334 8.134 1.00 84.88 103 PHE A CA 1
ATOM 798 C C . PHE A 1 103 ? -3.992 -10.989 9.393 1.00 84.88 103 PHE A C 1
ATOM 800 O O . PHE A 1 103 ? -4.974 -10.259 9.308 1.00 84.88 103 PHE A O 1
ATOM 807 N N . LYS A 1 104 ? -3.568 -11.470 10.570 1.00 83.81 104 LYS A N 1
ATOM 808 C CA . LYS A 1 104 ? -4.202 -11.106 11.845 1.00 83.81 104 LYS A CA 1
ATOM 809 C C . LYS A 1 104 ? -3.666 -9.815 12.428 1.00 83.81 104 LYS A C 1
ATOM 811 O O . LYS A 1 104 ? -4.429 -9.071 13.041 1.00 83.81 104 LYS A O 1
ATOM 816 N N . ARG A 1 105 ? -2.350 -9.632 12.333 1.00 81.94 105 ARG A N 1
ATOM 817 C CA . ARG A 1 105 ? -1.634 -8.541 12.990 1.00 81.94 105 ARG A CA 1
ATOM 818 C C . ARG A 1 105 ? -1.920 -7.192 12.339 1.00 81.94 105 ARG A C 1
ATOM 820 O O . ARG A 1 105 ? -1.860 -6.189 13.036 1.00 81.94 105 ARG A O 1
ATOM 827 N N . PHE A 1 106 ? -2.201 -7.185 11.042 1.00 81.62 106 PHE A N 1
ATOM 828 C CA . PHE A 1 106 ? -2.326 -5.969 10.256 1.00 81.62 106 PHE A CA 1
ATOM 829 C C . PHE A 1 106 ? -3.760 -5.764 9.779 1.00 81.62 106 PHE A C 1
ATOM 831 O O . PHE A 1 106 ? -4.436 -6.717 9.380 1.00 81.62 106 PHE A O 1
ATOM 838 N N . ASP A 1 107 ? -4.215 -4.517 9.858 1.00 84.06 107 ASP A N 1
ATOM 839 C CA . ASP A 1 107 ? -5.573 -4.110 9.490 1.00 84.06 107 ASP A CA 1
ATOM 840 C C . ASP A 1 107 ? -5.675 -3.803 7.994 1.00 84.06 107 ASP A C 1
ATOM 842 O O . ASP A 1 107 ? -6.695 -4.097 7.374 1.00 84.06 107 ASP A O 1
ATOM 846 N N . TYR A 1 108 ? -4.580 -3.311 7.405 1.00 88.88 108 TYR A N 1
ATOM 847 C CA . TYR A 1 108 ? -4.476 -3.007 5.983 1.00 88.88 108 TYR A CA 1
ATOM 848 C C . TYR A 1 108 ? -3.253 -3.700 5.376 1.00 88.88 108 TYR A C 1
ATOM 850 O O . TYR A 1 108 ? -2.119 -3.572 5.848 1.00 88.88 108 TYR A O 1
ATOM 858 N N . ILE A 1 109 ? -3.486 -4.468 4.315 1.00 89.94 109 ILE A N 1
ATOM 859 C CA . ILE A 1 109 ? -2.454 -5.201 3.583 1.00 89.94 109 ILE A CA 1
ATOM 860 C C . ILE A 1 109 ? -2.569 -4.804 2.121 1.00 89.94 109 ILE A C 1
ATOM 862 O O . ILE A 1 109 ? -3.530 -5.178 1.449 1.00 89.94 109 ILE A O 1
ATOM 866 N N . PHE A 1 110 ? -1.572 -4.089 1.606 1.00 91.00 110 PHE A N 1
ATOM 867 C CA . PHE A 1 110 ? -1.614 -3.610 0.233 1.00 91.00 110 PHE A CA 1
ATOM 868 C C . PHE A 1 110 ? -0.731 -4.431 -0.699 1.00 91.00 110 PHE A C 1
ATOM 870 O O . PHE A 1 110 ? 0.489 -4.553 -0.521 1.00 91.00 110 PHE A O 1
ATOM 877 N N . GLY A 1 111 ? -1.352 -4.957 -1.751 1.00 90.44 111 GLY A N 1
ATOM 878 C CA . GLY A 1 111 ? -0.645 -5.399 -2.944 1.00 90.44 111 GLY A CA 1
ATOM 879 C C . GLY A 1 111 ? -0.283 -4.207 -3.829 1.00 90.44 111 GLY A C 1
ATOM 880 O O . GLY A 1 111 ? -0.974 -3.194 -3.823 1.00 90.44 111 GLY A O 1
ATOM 881 N N . MET A 1 112 ? 0.819 -4.318 -4.572 1.00 87.38 112 MET A N 1
ATOM 882 C CA . MET A 1 112 ? 1.266 -3.257 -5.493 1.00 87.38 112 MET A CA 1
ATOM 883 C C . MET A 1 112 ? 0.617 -3.396 -6.880 1.00 87.38 112 MET A C 1
ATOM 885 O O . MET A 1 112 ? 0.486 -2.427 -7.615 1.00 87.38 112 MET A O 1
ATOM 889 N N . ASN A 1 113 ? 0.167 -4.606 -7.218 1.00 88.69 113 ASN A N 1
ATOM 890 C CA . ASN A 1 113 ? -0.544 -4.913 -8.449 1.00 88.69 113 ASN A CA 1
ATOM 891 C C . ASN A 1 113 ? -1.630 -5.974 -8.199 1.00 88.69 113 ASN A C 1
ATOM 893 O O . ASN A 1 113 ? -1.720 -6.576 -7.120 1.00 88.69 113 ASN A O 1
ATOM 897 N N . LYS A 1 114 ? -2.468 -6.211 -9.210 1.00 89.56 114 LYS A N 1
ATOM 898 C CA . LYS A 1 114 ? -3.622 -7.120 -9.120 1.00 89.56 114 LYS A CA 1
ATOM 899 C C . LYS A 1 114 ? -3.219 -8.583 -8.897 1.00 89.56 114 LYS A C 1
ATOM 901 O O . LYS A 1 114 ? -3.955 -9.312 -8.233 1.00 89.56 114 LYS A O 1
ATOM 906 N N . GLU A 1 115 ? -2.064 -9.011 -9.403 1.00 86.19 115 GLU A N 1
ATOM 907 C CA . GLU A 1 115 ? -1.559 -10.377 -9.214 1.00 86.19 115 GLU A CA 1
ATOM 908 C C . GLU A 1 115 ? -1.153 -10.622 -7.758 1.00 86.19 115 GLU A C 1
ATOM 910 O O . GLU A 1 115 ? -1.625 -11.570 -7.135 1.00 86.19 115 GLU A O 1
ATOM 915 N N . ILE A 1 116 ? -0.396 -9.694 -7.169 1.00 84.62 116 ILE A N 1
ATOM 916 C CA . ILE A 1 116 ? -0.018 -9.714 -5.751 1.00 84.62 116 ILE A CA 1
ATOM 917 C C . ILE A 1 116 ? -1.271 -9.702 -4.866 1.00 84.62 116 ILE A C 1
ATOM 919 O O . ILE A 1 116 ? -1.359 -10.475 -3.916 1.00 84.62 116 ILE A O 1
ATOM 923 N N . VAL A 1 117 ? -2.270 -8.865 -5.173 1.00 89.88 117 VAL A N 1
ATOM 924 C CA . VAL A 1 117 ? -3.544 -8.846 -4.427 1.00 89.88 117 VAL A CA 1
ATOM 925 C C . VAL A 1 117 ? -4.266 -10.190 -4.520 1.00 89.88 117 VAL A C 1
ATOM 927 O O . VAL A 1 117 ? -4.782 -10.689 -3.516 1.00 89.88 117 VAL A O 1
ATOM 930 N N . LYS A 1 118 ? -4.305 -10.796 -5.710 1.00 89.12 118 LYS A N 1
ATOM 931 C CA . LYS A 1 118 ? -4.924 -12.107 -5.929 1.00 89.12 118 LYS A CA 1
ATOM 932 C C . LYS A 1 118 ? -4.226 -13.194 -5.112 1.00 89.12 118 LYS A C 1
ATOM 934 O O . LYS A 1 118 ? -4.916 -13.972 -4.450 1.00 89.12 118 LYS A O 1
ATOM 939 N N . ASP A 1 119 ? -2.898 -13.213 -5.106 1.00 86.56 119 ASP A N 1
ATOM 940 C CA . ASP A 1 119 ? -2.106 -14.176 -4.338 1.00 86.56 119 ASP A CA 1
ATOM 941 C C . ASP A 1 119 ? -2.311 -13.996 -2.830 1.00 86.56 119 ASP A C 1
ATOM 943 O O . ASP A 1 119 ? -2.579 -14.964 -2.115 1.00 86.56 119 ASP A O 1
ATOM 947 N N . LEU A 1 120 ? -2.311 -12.751 -2.344 1.00 86.94 120 LEU A N 1
ATOM 948 C CA . LEU A 1 120 ? -2.597 -12.446 -0.940 1.00 86.94 120 LEU A CA 1
ATOM 949 C C . LEU A 1 120 ? -3.995 -12.890 -0.529 1.00 86.94 120 LEU A C 1
ATOM 951 O O . LEU A 1 120 ? -4.147 -13.508 0.519 1.00 86.94 120 LEU A O 1
ATOM 955 N N . LYS A 1 121 ? -5.015 -12.650 -1.360 1.00 90.19 121 LYS A N 1
ATOM 956 C CA . LYS A 1 121 ? -6.382 -13.138 -1.109 1.00 90.19 121 LYS A CA 1
ATOM 957 C C . LYS A 1 121 ? -6.490 -14.664 -1.183 1.00 90.19 121 LYS A C 1
ATOM 959 O O . LYS A 1 121 ? -7.405 -15.235 -0.584 1.00 90.19 121 LYS A O 1
ATOM 964 N N . GLY A 1 122 ? -5.589 -15.319 -1.915 1.00 89.12 122 GLY A N 1
ATOM 965 C CA . GLY A 1 122 ? -5.445 -16.773 -1.947 1.00 89.12 122 GLY A CA 1
ATOM 966 C C . GLY A 1 122 ? -4.826 -17.340 -0.667 1.00 89.12 122 GLY A C 1
ATOM 967 O O . GLY A 1 122 ? -5.242 -18.407 -0.220 1.00 89.12 122 GLY A O 1
ATOM 968 N N . MET A 1 123 ? -3.877 -16.617 -0.065 1.00 85.69 123 MET A N 1
ATOM 969 C CA . MET A 1 123 ? -3.207 -16.987 1.190 1.00 85.69 123 MET A CA 1
ATOM 970 C C . MET A 1 123 ? -3.988 -16.579 2.447 1.00 85.69 123 MET A C 1
ATOM 972 O O . MET A 1 123 ? -3.862 -17.223 3.488 1.00 85.69 123 MET A O 1
ATOM 976 N N . ALA A 1 124 ? -4.769 -15.503 2.367 1.00 86.56 124 ALA A N 1
ATOM 977 C CA . ALA A 1 124 ? -5.490 -14.944 3.498 1.00 86.56 124 ALA A CA 1
ATOM 978 C C . ALA A 1 124 ? -6.567 -15.913 4.022 1.00 86.56 124 ALA A C 1
ATOM 980 O O . ALA A 1 124 ? -7.353 -16.455 3.229 1.00 86.56 124 ALA A O 1
ATOM 981 N N . PRO A 1 125 ? -6.686 -16.072 5.356 1.00 89.00 125 PRO A N 1
ATOM 982 C CA . PRO A 1 125 ? -7.857 -16.688 5.968 1.00 89.00 125 PRO A CA 1
ATOM 983 C C . PRO A 1 125 ? -9.153 -16.022 5.485 1.00 89.00 125 PRO A C 1
ATOM 985 O O . PRO A 1 125 ? -9.172 -14.832 5.168 1.00 89.00 125 PRO A O 1
ATOM 988 N N . ILE A 1 126 ? -10.255 -16.778 5.433 1.00 86.38 126 ILE A N 1
ATOM 989 C CA . ILE A 1 126 ? -11.526 -16.341 4.821 1.00 86.38 126 ILE A CA 1
ATOM 990 C C . ILE A 1 126 ? -12.052 -15.000 5.361 1.00 86.38 126 ILE A C 1
ATOM 992 O O . ILE A 1 126 ? -12.582 -14.191 4.608 1.00 86.38 126 ILE A O 1
ATOM 996 N N . ASN A 1 127 ? -11.847 -14.762 6.649 1.00 86.19 127 ASN A N 1
ATOM 997 C CA . ASN A 1 127 ? -12.254 -13.603 7.444 1.00 86.19 127 ASN A CA 1
ATOM 998 C C . ASN A 1 127 ? -11.191 -12.491 7.516 1.00 86.19 127 ASN 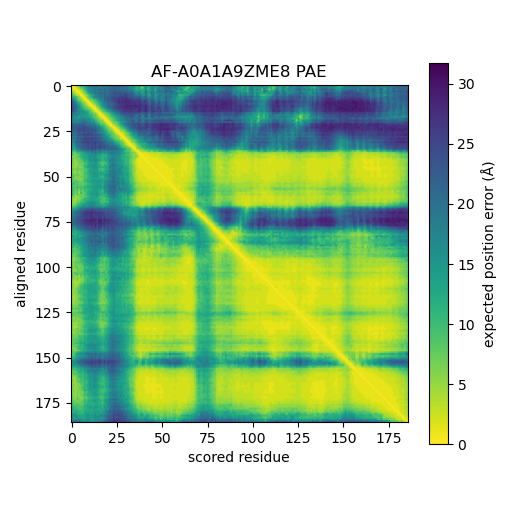A C 1
ATOM 1000 O O . ASN A 1 127 ? -11.329 -11.573 8.316 1.00 86.19 127 ASN A O 1
ATOM 1004 N N . CYS A 1 128 ? -10.130 -12.595 6.719 1.00 85.50 128 CYS A N 1
ATOM 1005 C CA . CYS A 1 128 ? -9.075 -11.592 6.597 1.00 85.50 128 CYS A CA 1
ATOM 1006 C C . CYS A 1 128 ? -8.914 -11.079 5.149 1.00 85.50 128 CYS A C 1
ATOM 1008 O O . CYS A 1 128 ? -8.018 -10.284 4.870 1.00 85.50 128 CYS A O 1
ATOM 1010 N N . LYS A 1 129 ? -9.724 -11.559 4.193 1.00 88.44 129 LYS A N 1
ATOM 1011 C CA . LYS A 1 129 ? -9.582 -11.223 2.760 1.00 88.44 129 LYS A CA 1
ATOM 1012 C C . LYS A 1 129 ? -9.943 -9.777 2.426 1.00 88.44 129 LYS A C 1
ATOM 1014 O O . LYS A 1 129 ? -9.462 -9.249 1.427 1.00 88.44 129 LYS A O 1
ATOM 1019 N N . ASP A 1 130 ? -10.803 -9.177 3.235 1.00 88.25 130 ASP A N 1
ATOM 1020 C CA . ASP A 1 130 ? -11.243 -7.782 3.179 1.00 88.25 130 ASP A CA 1
ATOM 1021 C C . ASP A 1 130 ? -10.124 -6.793 3.530 1.00 88.25 130 ASP A C 1
ATOM 1023 O O . ASP A 1 130 ? -10.100 -5.683 3.012 1.00 88.25 130 ASP A O 1
ATOM 1027 N N . ARG A 1 131 ? -9.141 -7.228 4.324 1.00 88.56 131 ARG A N 1
ATOM 1028 C CA . ARG A 1 131 ? -7.948 -6.436 4.665 1.00 88.56 131 ARG A CA 1
ATOM 1029 C C . ARG A 1 131 ? -6.973 -6.270 3.500 1.00 88.56 131 ARG A C 1
ATOM 1031 O O . ARG A 1 131 ? -6.083 -5.427 3.563 1.00 88.56 131 ARG A O 1
ATOM 1038 N N . VAL A 1 132 ? -7.103 -7.099 2.460 1.00 91.06 132 VAL A N 1
ATOM 1039 C CA . VAL A 1 132 ? -6.200 -7.110 1.305 1.00 91.06 132 VAL A CA 1
ATOM 1040 C C . VAL A 1 132 ? -6.735 -6.204 0.200 1.00 91.06 132 VAL A C 1
ATOM 1042 O O . VAL A 1 132 ? -7.754 -6.512 -0.430 1.00 91.06 132 VAL A O 1
ATOM 1045 N N . GLN A 1 133 ? -5.999 -5.136 -0.088 1.00 93.00 133 GLN A N 1
ATOM 1046 C CA . GLN A 1 133 ? -6.392 -4.079 -1.022 1.00 93.00 133 GLN A CA 1
ATOM 1047 C C . GLN A 1 133 ? -5.259 -3.765 -2.014 1.00 93.00 133 GLN A C 1
ATOM 1049 O O . GLN A 1 133 ? -4.122 -4.206 -1.825 1.00 93.00 133 GLN A O 1
ATOM 1054 N N . LEU A 1 134 ? -5.558 -3.058 -3.105 1.00 93.25 134 LEU A N 1
ATOM 1055 C CA . LEU A 1 134 ? -4.549 -2.579 -4.054 1.00 93.25 134 LEU A CA 1
ATOM 1056 C C . LEU A 1 134 ? -4.123 -1.168 -3.634 1.00 93.25 134 LEU A C 1
ATOM 1058 O O . LEU A 1 134 ? -4.976 -0.308 -3.461 1.00 93.25 134 LEU A O 1
ATOM 1062 N N . LEU A 1 135 ? -2.818 -0.917 -3.470 1.00 93.00 135 LEU A N 1
ATOM 1063 C CA . LEU A 1 135 ? -2.347 0.418 -3.069 1.00 93.00 135 LEU A CA 1
ATOM 1064 C C . LEU A 1 135 ? -2.729 1.483 -4.105 1.00 93.00 135 LEU A C 1
ATOM 1066 O O . LEU A 1 135 ? -3.118 2.583 -3.748 1.00 93.00 135 LEU A O 1
ATOM 1070 N N . GLY A 1 136 ? -2.652 1.153 -5.392 1.00 92.88 136 GLY A N 1
ATOM 1071 C CA . GLY A 1 136 ? -3.008 2.099 -6.440 1.00 92.88 136 GLY A CA 1
ATOM 1072 C C . GLY A 1 136 ? -4.506 2.366 -6.596 1.00 92.88 136 GLY A C 1
ATOM 1073 O O . GLY A 1 136 ? -4.855 3.150 -7.466 1.00 92.88 136 GLY A O 1
ATOM 1074 N N . ASP A 1 137 ? -5.388 1.759 -5.792 1.00 94.75 137 ASP A N 1
ATOM 1075 C CA . ASP A 1 137 ? -6.804 2.165 -5.762 1.00 94.75 137 ASP A CA 1
ATOM 1076 C C . ASP A 1 137 ? -6.994 3.523 -5.056 1.00 94.75 137 ASP A C 1
ATOM 1078 O O . ASP A 1 137 ? -8.039 4.154 -5.204 1.00 94.75 137 ASP A O 1
ATOM 1082 N N . TYR A 1 138 ? -5.981 4.002 -4.326 1.00 94.50 138 TYR A N 1
ATOM 1083 C CA . TYR A 1 138 ? -6.003 5.296 -3.651 1.00 94.50 138 TYR A CA 1
ATOM 1084 C C . TYR A 1 138 ? -5.363 6.361 -4.539 1.00 94.50 138 TYR A C 1
ATOM 1086 O O . TYR A 1 138 ? -4.162 6.337 -4.796 1.00 94.50 138 TYR A O 1
ATOM 1094 N N . GLY A 1 139 ? -6.166 7.305 -5.026 1.00 93.00 139 GLY A N 1
ATOM 1095 C CA . GLY A 1 139 ? -5.688 8.514 -5.707 1.00 93.00 139 GLY A CA 1
ATOM 1096 C C . GLY A 1 139 ? -5.149 8.351 -7.133 1.00 93.00 139 GLY A C 1
ATOM 1097 O O . GLY A 1 139 ? -5.098 9.344 -7.856 1.00 93.00 139 GLY A O 1
ATOM 1098 N N . LEU A 1 140 ? -4.767 7.146 -7.566 1.00 94.31 140 LEU A N 1
ATOM 1099 C CA . LEU A 1 140 ? -4.299 6.905 -8.935 1.00 94.31 140 LEU A CA 1
ATOM 1100 C C . LEU A 1 140 ? -5.467 6.610 -9.882 1.00 94.31 140 LEU A C 1
ATOM 1102 O O . LEU A 1 140 ? -6.481 6.024 -9.503 1.00 94.31 140 LEU A O 1
ATOM 1106 N N . ALA A 1 141 ? -5.305 6.983 -11.153 1.00 92.69 141 ALA A N 1
ATOM 1107 C CA . ALA A 1 141 ? -6.253 6.612 -12.195 1.00 92.69 141 ALA A CA 1
ATOM 1108 C C . ALA A 1 141 ? -6.266 5.086 -12.412 1.00 92.69 141 ALA A C 1
ATOM 1110 O O . ALA A 1 141 ? -5.262 4.403 -12.207 1.00 92.69 141 ALA A O 1
ATOM 1111 N N . GLU A 1 142 ? -7.386 4.529 -12.882 1.00 88.75 142 GLU A N 1
ATOM 1112 C CA . GLU A 1 142 ? -7.543 3.072 -13.037 1.00 88.75 142 GLU A CA 1
ATOM 1113 C C . GLU A 1 142 ? -6.478 2.443 -13.956 1.00 88.75 142 GLU A C 1
ATOM 1115 O O . GLU A 1 142 ? -6.026 1.323 -13.715 1.00 88.75 142 GLU A O 1
ATOM 1120 N N . ASN A 1 143 ? -6.041 3.170 -14.986 1.00 89.06 143 ASN A N 1
ATOM 1121 C CA . ASN A 1 143 ? -4.975 2.754 -15.899 1.00 89.06 143 ASN A CA 1
ATOM 1122 C C . ASN A 1 143 ? -3.559 2.899 -15.305 1.00 89.06 143 ASN A C 1
ATOM 1124 O O . ASN A 1 143 ? -2.598 2.442 -15.921 1.00 89.06 143 ASN A O 1
ATOM 1128 N N . GLU A 1 144 ? -3.422 3.504 -14.125 1.00 88.88 144 GLU A N 1
ATOM 1129 C CA . GLU A 1 144 ? -2.155 3.752 -13.431 1.00 88.88 144 GLU A CA 1
ATOM 1130 C C . GLU A 1 144 ? -2.065 3.083 -12.052 1.00 88.88 144 GLU A C 1
ATOM 1132 O O . GLU A 1 144 ? -0.976 3.069 -11.471 1.00 88.88 144 GLU A O 1
ATOM 1137 N N . SER A 1 145 ? -3.154 2.467 -11.572 1.00 88.81 145 SER A N 1
ATOM 1138 C CA . SER A 1 145 ? -3.271 1.792 -10.265 1.00 88.81 145 SER A CA 1
ATOM 1139 C C . SER A 1 145 ? -2.340 0.589 -10.077 1.00 88.81 145 SER A C 1
ATOM 1141 O O . SER A 1 145 ? -2.203 0.044 -8.981 1.00 88.81 145 SER A O 1
ATOM 1143 N N . ILE A 1 146 ? -1.673 0.165 -11.148 1.00 90.44 146 ILE A N 1
ATOM 1144 C CA . ILE A 1 146 ? -0.640 -0.859 -11.111 1.00 90.44 146 ILE A CA 1
ATOM 1145 C C . ILE A 1 146 ? 0.723 -0.210 -10.841 1.00 90.44 146 ILE A C 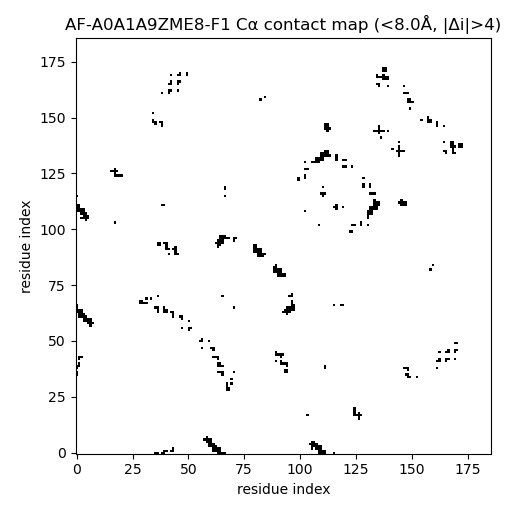1
ATOM 1147 O O . ILE A 1 146 ? 1.215 0.620 -11.617 1.00 90.44 146 ILE A O 1
ATOM 1151 N N . ILE A 1 147 ? 1.336 -0.620 -9.731 1.00 86.69 147 ILE A N 1
ATOM 1152 C CA . ILE A 1 147 ? 2.686 -0.237 -9.317 1.00 86.69 147 ILE A CA 1
ATOM 1153 C C . ILE A 1 147 ? 3.579 -1.468 -9.483 1.00 86.69 147 ILE A C 1
ATOM 1155 O O . ILE A 1 147 ? 3.689 -2.307 -8.587 1.00 86.69 147 ILE A O 1
ATOM 1159 N N . ASP A 1 148 ? 4.193 -1.589 -10.653 1.00 80.12 148 ASP A N 1
ATOM 1160 C CA . ASP A 1 148 ? 5.143 -2.660 -10.942 1.00 80.12 148 ASP A CA 1
ATOM 1161 C C . ASP A 1 148 ? 6.582 -2.224 -10.659 1.00 80.12 148 ASP A C 1
ATOM 1163 O O . ASP A 1 148 ? 6.896 -1.034 -10.586 1.00 80.12 148 ASP A O 1
ATOM 1167 N N . GLY A 1 149 ? 7.450 -3.217 -10.459 1.00 70.69 149 GLY A N 1
ATOM 1168 C CA . GLY A 1 149 ? 8.879 -3.000 -10.262 1.00 70.69 149 GLY A CA 1
ATOM 1169 C C . GLY A 1 149 ? 9.571 -2.412 -11.484 1.00 70.69 149 GLY A C 1
ATOM 1170 O O . GLY A 1 149 ? 9.032 -2.497 -12.590 1.00 70.69 149 GLY A O 1
ATOM 1171 N N . PRO A 1 150 ? 10.767 -1.827 -11.292 1.00 67.12 150 PRO A N 1
ATOM 1172 C CA . PRO A 1 150 ? 11.543 -1.323 -12.410 1.00 67.12 150 PRO A CA 1
ATOM 1173 C C . PRO A 1 150 ? 11.905 -2.481 -13.344 1.00 67.12 150 PRO A C 1
ATOM 1175 O O . PRO A 1 150 ? 12.148 -3.603 -12.885 1.00 67.12 150 PRO A O 1
ATOM 1178 N N . TYR A 1 151 ? 11.956 -2.217 -14.649 1.00 58.47 151 TYR A N 1
ATOM 1179 C CA . TYR A 1 151 ? 12.336 -3.252 -15.619 1.00 58.47 151 TYR A CA 1
ATOM 1180 C C . TYR A 1 151 ? 13.822 -3.633 -15.477 1.00 58.47 151 TYR A C 1
ATOM 1182 O O . TYR A 1 151 ? 14.210 -4.770 -15.751 1.00 58.47 151 TYR A O 1
ATOM 1190 N N . TYR A 1 152 ? 14.637 -2.692 -14.982 1.00 59.41 152 TYR A N 1
ATOM 1191 C CA . TYR A 1 152 ? 16.048 -2.861 -14.642 1.00 59.41 152 TYR A CA 1
ATOM 1192 C C . TYR A 1 152 ? 16.347 -2.285 -13.250 1.00 59.41 152 TYR A C 1
ATOM 1194 O O . TYR A 1 152 ? 15.921 -1.183 -12.930 1.00 59.41 152 TYR A O 1
ATOM 1202 N N . GLU A 1 153 ? 17.133 -2.989 -12.428 1.00 54.50 153 GLU A N 1
ATOM 1203 C CA . GLU A 1 153 ? 17.402 -2.617 -11.021 1.00 54.50 153 GLU A CA 1
ATOM 1204 C C . GLU A 1 153 ? 18.068 -1.236 -10.830 1.00 54.50 153 GLU A C 1
ATOM 1206 O O . GLU A 1 153 ? 17.970 -0.663 -9.750 1.00 54.50 153 GLU A O 1
ATOM 1211 N N . ASN A 1 154 ? 18.689 -0.681 -11.878 1.00 58.81 154 ASN A N 1
ATOM 1212 C CA . ASN A 1 154 ? 19.377 0.618 -11.864 1.00 58.81 154 ASN A CA 1
ATOM 1213 C C . ASN A 1 154 ? 18.664 1.710 -12.685 1.00 58.81 154 ASN A C 1
ATOM 1215 O O . ASN A 1 154 ? 19.276 2.731 -13.006 1.00 58.81 154 ASN A O 1
ATOM 1219 N N . ASP A 1 155 ? 17.405 1.500 -13.072 1.00 68.06 155 ASP A N 1
ATOM 1220 C CA . ASP A 1 155 ? 16.642 2.521 -13.787 1.00 68.06 155 ASP A CA 1
ATOM 1221 C C . ASP A 1 155 ? 16.054 3.547 -12.807 1.00 68.06 155 ASP A C 1
ATOM 1223 O O . ASP A 1 155 ? 15.012 3.340 -12.182 1.00 68.06 155 ASP A O 1
ATOM 1227 N N . ASN A 1 156 ? 16.754 4.672 -12.659 1.00 71.31 156 ASN A N 1
ATOM 1228 C CA . ASN A 1 156 ? 16.335 5.762 -11.781 1.00 71.31 156 ASN A CA 1
ATOM 1229 C C . ASN A 1 156 ? 14.976 6.365 -12.176 1.00 71.31 156 ASN A C 1
ATOM 1231 O O . ASN A 1 156 ? 14.280 6.864 -11.294 1.00 71.31 156 ASN A O 1
ATOM 1235 N N . GLU A 1 157 ? 14.583 6.338 -13.455 1.00 78.62 157 GLU A N 1
ATOM 1236 C CA . GLU A 1 157 ? 13.296 6.899 -13.888 1.00 78.62 157 GLU A CA 1
ATOM 1237 C C . GLU A 1 157 ? 12.135 6.012 -13.435 1.00 78.62 157 GLU A C 1
ATOM 1239 O O . GLU A 1 157 ? 11.152 6.508 -12.876 1.00 78.62 157 GLU A O 1
ATOM 1244 N N . ASP A 1 158 ? 12.276 4.693 -13.578 1.00 78.50 158 ASP A N 1
ATOM 1245 C CA . ASP A 1 158 ? 11.289 3.742 -13.067 1.00 78.50 158 ASP A CA 1
ATOM 1246 C C . ASP A 1 158 ? 11.151 3.843 -11.539 1.00 78.50 158 ASP A C 1
ATOM 1248 O O . ASP A 1 158 ? 10.032 3.826 -11.016 1.00 78.50 158 ASP A O 1
ATOM 1252 N N . LEU A 1 159 ? 12.266 3.987 -10.815 1.00 78.56 159 LEU A N 1
ATOM 1253 C CA . LEU A 1 159 ? 12.252 4.143 -9.357 1.00 78.56 159 LEU A CA 1
ATOM 1254 C C . LEU A 1 159 ? 11.575 5.444 -8.916 1.00 78.56 159 LEU A C 1
ATOM 1256 O O . LEU A 1 159 ? 10.778 5.415 -7.975 1.00 78.56 159 LEU A O 1
ATOM 1260 N N . LYS A 1 160 ? 11.836 6.561 -9.609 1.00 83.31 160 LYS A N 1
ATOM 1261 C CA . LYS A 1 160 ? 11.147 7.838 -9.367 1.00 83.31 160 LYS A CA 1
ATOM 1262 C C . LYS A 1 160 ? 9.646 7.718 -9.614 1.00 83.31 160 LYS A C 1
ATOM 1264 O O . LYS A 1 160 ? 8.861 8.099 -8.753 1.00 83.31 160 LYS A O 1
ATOM 1269 N N . ARG A 1 161 ? 9.233 7.087 -10.715 1.00 87.12 161 ARG A N 1
ATOM 1270 C CA . ARG A 1 161 ? 7.811 6.850 -11.007 1.00 87.12 161 ARG A CA 1
ATOM 1271 C C . ARG A 1 161 ? 7.136 5.994 -9.932 1.00 87.12 161 ARG A C 1
ATOM 1273 O O . ARG A 1 161 ? 5.991 6.246 -9.564 1.00 87.12 161 ARG A O 1
ATOM 1280 N N . ILE A 1 162 ? 7.816 4.958 -9.435 1.00 87.75 162 ILE A N 1
ATOM 1281 C CA . ILE A 1 162 ? 7.297 4.128 -8.338 1.00 87.75 162 ILE A CA 1
ATOM 1282 C C . ILE A 1 162 ? 7.149 4.969 -7.070 1.00 87.75 162 ILE A C 1
ATOM 1284 O O . ILE A 1 162 ? 6.105 4.886 -6.426 1.00 87.75 162 ILE A O 1
ATOM 1288 N N . TYR A 1 163 ? 8.153 5.781 -6.732 1.00 88.88 163 TYR A N 1
ATOM 1289 C CA . TYR A 1 163 ? 8.090 6.710 -5.606 1.00 88.88 163 TYR A CA 1
ATOM 1290 C C . TYR A 1 163 ? 6.894 7.661 -5.719 1.00 88.88 163 TYR A C 1
ATOM 1292 O O . TYR A 1 163 ? 6.057 7.663 -4.824 1.00 88.88 163 TYR A O 1
ATOM 1300 N N . GLU A 1 164 ? 6.734 8.364 -6.842 1.00 91.25 164 GLU A N 1
ATOM 1301 C CA . GLU A 1 164 ? 5.620 9.295 -7.081 1.00 91.25 164 GLU A CA 1
ATOM 1302 C C . GLU A 1 164 ? 4.254 8.622 -6.909 1.00 91.25 164 GLU A C 1
ATOM 1304 O O . GLU A 1 164 ? 3.385 9.125 -6.190 1.00 91.25 164 GLU A O 1
ATOM 1309 N N . LYS A 1 165 ? 4.071 7.440 -7.511 1.00 92.88 165 LYS A N 1
ATOM 1310 C CA . LYS A 1 165 ? 2.833 6.664 -7.364 1.00 92.88 165 LYS A CA 1
ATOM 1311 C C . LYS A 1 165 ? 2.568 6.272 -5.913 1.00 92.88 165 LYS A C 1
ATOM 1313 O O . LYS A 1 165 ? 1.429 6.361 -5.458 1.00 92.88 165 LYS A O 1
ATOM 1318 N N . CYS A 1 166 ? 3.603 5.839 -5.189 1.00 92.12 166 CYS A N 1
ATOM 1319 C CA . CYS A 1 166 ? 3.485 5.512 -3.771 1.00 92.12 166 CYS A CA 1
ATOM 1320 C C . CYS A 1 166 ? 3.114 6.757 -2.961 1.00 92.12 166 CYS A C 1
ATOM 1322 O O . CYS A 1 166 ? 2.216 6.673 -2.131 1.00 92.12 166 CYS A O 1
ATOM 1324 N N . THR A 1 167 ? 3.738 7.904 -3.225 1.00 93.06 167 THR A N 1
ATOM 1325 C CA . THR A 1 167 ? 3.472 9.166 -2.523 1.00 93.06 167 THR A CA 1
ATOM 1326 C C . THR A 1 167 ? 2.030 9.614 -2.703 1.00 93.06 167 THR A C 1
ATOM 1328 O O . THR A 1 167 ? 1.369 9.927 -1.712 1.00 93.06 167 THR A O 1
ATOM 1331 N N . ILE A 1 168 ? 1.498 9.582 -3.929 1.00 95.00 168 ILE A N 1
ATOM 1332 C CA . ILE A 1 168 ? 0.088 9.914 -4.188 1.00 95.00 168 ILE A CA 1
ATOM 1333 C C . ILE A 1 168 ? -0.831 8.961 -3.417 1.00 95.00 168 ILE A C 1
ATOM 1335 O O . ILE A 1 168 ? -1.696 9.406 -2.660 1.00 95.00 168 ILE A O 1
ATOM 1339 N N . ALA A 1 169 ? -0.615 7.653 -3.568 1.00 94.88 169 ALA A N 1
ATOM 1340 C CA . ALA A 1 169 ? -1.488 6.651 -2.975 1.00 94.88 169 ALA A CA 1
ATOM 1341 C C . ALA A 1 169 ? -1.482 6.674 -1.441 1.00 94.88 169 ALA A C 1
ATOM 1343 O O . ALA A 1 169 ? -2.540 6.617 -0.817 1.00 94.88 169 ALA A O 1
ATOM 1344 N N . CYS A 1 170 ? -0.305 6.803 -0.824 1.00 93.31 170 CYS A N 1
ATOM 1345 C CA . CYS A 1 170 ? -0.163 6.842 0.631 1.00 93.31 170 CYS A CA 1
ATOM 1346 C C . CYS A 1 170 ? -0.815 8.098 1.231 1.00 93.31 170 CYS A C 1
ATOM 1348 O O . CYS A 1 170 ? -1.505 7.999 2.247 1.00 93.31 170 CYS A O 1
ATOM 1350 N N . ASN A 1 171 ? -0.658 9.259 0.583 1.00 93.75 171 ASN A N 1
ATOM 1351 C CA . ASN A 1 171 ? -1.287 10.506 1.026 1.00 93.75 171 ASN A CA 1
ATOM 1352 C C . ASN A 1 171 ? -2.817 10.438 0.961 1.00 93.75 171 ASN A C 1
ATOM 1354 O O . ASN A 1 171 ? -3.498 10.811 1.922 1.00 93.75 171 ASN A O 1
ATOM 1358 N N . VAL A 1 172 ? -3.366 9.943 -0.153 1.00 94.56 172 VAL A N 1
ATOM 1359 C CA . VAL A 1 172 ? -4.821 9.808 -0.309 1.00 94.56 172 VAL A CA 1
ATOM 1360 C C . VAL A 1 172 ? -5.377 8.806 0.696 1.00 94.56 172 VAL A C 1
ATOM 1362 O O . VAL A 1 172 ? -6.336 9.131 1.391 1.00 94.56 172 VAL A O 1
ATOM 1365 N N . PHE A 1 173 ? -4.733 7.647 0.861 1.00 93.12 173 PHE A N 1
ATOM 1366 C CA . PHE A 1 173 ? -5.134 6.665 1.866 1.00 93.12 173 PHE A CA 1
ATOM 1367 C C . PHE A 1 173 ? -5.192 7.266 3.279 1.00 93.12 173 PHE A C 1
ATOM 1369 O O . PHE A 1 173 ? -6.190 7.095 3.982 1.00 93.12 173 PHE A O 1
ATOM 1376 N N . LEU A 1 174 ? -4.148 7.987 3.705 1.00 89.62 174 LEU A N 1
ATOM 1377 C CA . LEU A 1 174 ? -4.123 8.573 5.046 1.00 89.62 174 LEU A CA 1
ATOM 1378 C C . LEU A 1 174 ? -5.202 9.652 5.220 1.00 89.62 174 LEU A C 1
ATOM 1380 O O . LEU A 1 174 ? -5.821 9.737 6.281 1.00 89.62 174 LEU A O 1
ATOM 1384 N N . THR A 1 175 ? -5.458 10.440 4.174 1.00 90.19 175 THR A N 1
ATOM 1385 C CA . THR A 1 175 ? -6.504 11.474 4.174 1.00 90.19 175 THR A CA 1
ATOM 1386 C C . THR A 1 175 ? -7.899 10.863 4.293 1.00 90.19 175 THR A C 1
ATOM 1388 O O . THR A 1 175 ? -8.694 11.298 5.127 1.00 90.19 175 THR A O 1
ATOM 1391 N N . GLU A 1 176 ? -8.194 9.827 3.505 1.00 88.88 176 GLU A N 1
ATOM 1392 C CA . GLU A 1 176 ? -9.466 9.098 3.579 1.00 88.88 176 GLU A CA 1
ATOM 1393 C C . GLU A 1 176 ? -9.660 8.452 4.953 1.00 88.88 176 GLU A C 1
ATOM 1395 O O . GLU A 1 176 ? -10.744 8.534 5.532 1.00 88.88 176 GLU A O 1
ATOM 1400 N N . TYR A 1 177 ? -8.602 7.867 5.521 1.00 84.62 177 TYR A N 1
ATOM 1401 C CA . TYR A 1 177 ? -8.651 7.319 6.873 1.00 84.62 177 TYR A CA 1
ATOM 1402 C C . TYR A 1 177 ? -8.956 8.398 7.920 1.00 84.62 177 TYR A C 1
ATOM 1404 O O . TYR A 1 177 ? -9.793 8.188 8.798 1.00 84.62 177 TYR A O 1
ATOM 1412 N N . ALA A 1 178 ? -8.301 9.558 7.838 1.00 82.69 178 ALA A N 1
ATOM 1413 C CA . ALA A 1 178 ? -8.539 10.658 8.768 1.00 82.69 178 ALA A CA 1
ATOM 1414 C C . ALA A 1 178 ? -9.994 11.157 8.707 1.00 82.69 178 ALA A C 1
ATOM 1416 O O . ALA A 1 178 ? -10.591 11.404 9.757 1.00 82.69 178 ALA A O 1
ATOM 1417 N N . ALA A 1 179 ? -10.583 11.235 7.509 1.00 80.12 179 ALA A N 1
ATOM 1418 C CA . ALA A 1 179 ? -11.989 11.597 7.324 1.00 80.12 179 ALA A CA 1
ATOM 1419 C C . ALA A 1 179 ? -12.941 10.562 7.951 1.00 80.12 179 ALA A C 1
ATOM 1421 O O . ALA A 1 179 ? -13.846 10.932 8.696 1.00 80.12 179 ALA A O 1
ATOM 1422 N N . LEU A 1 180 ? -12.686 9.265 7.737 1.00 79.31 180 LEU A N 1
ATOM 1423 C CA . LEU A 1 180 ? -13.469 8.188 8.357 1.00 79.31 180 LEU A CA 1
ATOM 1424 C C . LEU A 1 180 ? -13.417 8.234 9.888 1.00 79.31 180 LEU A C 1
ATOM 1426 O O . LEU A 1 180 ? -14.411 7.950 10.550 1.00 79.31 180 LEU A O 1
ATOM 1430 N N . MET A 1 181 ? -12.265 8.590 10.459 1.00 72.06 181 MET A N 1
ATOM 1431 C CA . MET A 1 181 ? -12.133 8.723 11.908 1.00 72.06 181 MET A CA 1
ATOM 1432 C C . MET A 1 181 ? -12.916 9.925 12.440 1.00 72.06 181 MET A C 1
ATOM 1434 O O . MET A 1 181 ? -13.569 9.790 13.469 1.00 72.06 181 MET A O 1
ATOM 1438 N N . GLN A 1 182 ? -12.910 11.067 11.748 1.00 71.19 182 GLN A N 1
ATOM 1439 C CA . GLN A 1 182 ? -13.724 12.227 12.140 1.00 71.19 182 GLN A CA 1
ATOM 1440 C C . GLN A 1 182 ? -15.220 11.883 12.168 1.00 71.19 182 GLN A C 1
ATOM 1442 O O . GLN A 1 182 ? -15.871 12.113 13.181 1.00 71.19 182 GLN A O 1
ATOM 1447 N N . GLU A 1 183 ? -15.731 11.210 11.133 1.00 71.25 183 GLU A N 1
ATOM 1448 C CA . GLU A 1 183 ? -17.138 10.774 11.063 1.00 71.25 183 GLU A CA 1
ATOM 1449 C C . GLU A 1 183 ? -17.548 9.777 12.163 1.00 71.25 183 GLU A C 1
ATOM 1451 O O . GLU A 1 183 ? -18.735 9.607 12.430 1.00 71.25 183 GLU A O 1
ATOM 1456 N N . MET A 1 184 ? -16.594 9.076 12.783 1.00 64.25 184 MET A N 1
ATOM 1457 C CA . MET A 1 184 ? -16.873 8.123 13.862 1.00 64.25 184 MET A CA 1
ATOM 1458 C C . MET A 1 184 ? -16.915 8.750 15.257 1.00 64.25 184 MET A C 1
ATOM 1460 O O . MET A 1 184 ? -17.484 8.140 16.168 1.00 64.25 184 MET A O 1
ATOM 1464 N N . TYR A 1 185 ? -16.251 9.891 15.448 1.00 60.69 185 TYR A N 1
ATOM 1465 C CA . TYR A 1 185 ? -16.167 10.574 16.741 1.00 60.69 185 TYR A CA 1
ATOM 1466 C C . TYR A 1 185 ? -17.118 11.777 16.858 1.00 60.69 185 TYR A C 1
ATOM 1468 O O . TYR A 1 185 ? -17.312 12.254 17.980 1.00 60.69 185 TYR A O 1
ATOM 1476 N N . ASP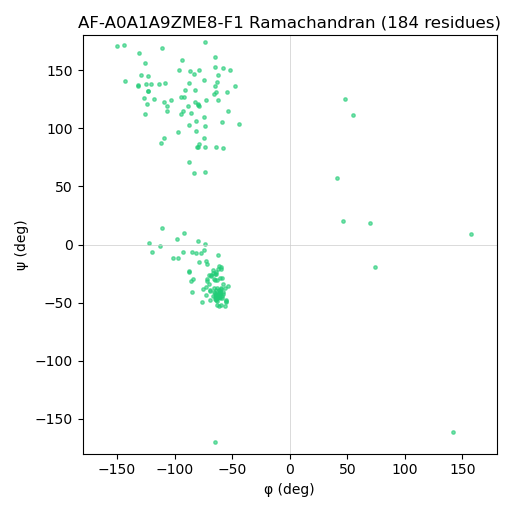 A 1 186 ? -17.719 12.210 15.747 1.00 50.94 186 ASP A N 1
ATOM 1477 C CA . ASP A 1 186 ? -18.829 13.174 15.680 1.00 50.94 186 ASP A CA 1
ATOM 1478 C C . ASP A 1 186 ? -20.210 12.495 15.825 1.00 50.94 186 ASP A C 1
ATOM 1480 O O . ASP A 1 186 ? -21.099 13.094 16.480 1.00 50.94 186 ASP A O 1
#

Secondary structure (DSSP, 8-state):
-EEEEE--TT--SS-------------------TTHHHHHHHHHHHHHHHHHHTT-TTTEEEEEEESSGGGGS--S----EEEEETTEEEEEPPPEEP-TTHHHH-SEEEESSHHHHHHHHHHS-GGGGGGEEEGGGSSS-TTT---PPPSSTT-HHHHHHHHHHHHHHHHHHHHHHHHHHHHHH-

Foldseek 3Di:
DKFKAFPDDCPPPPQDPQDDPDDDDPPDQDPDPPFQFPLQQLLQQLLCVVCVVVVNNVGIDMAAADAHCPVVPPDDDDDFDWAQDPVGIGTGDGHHHDDQCSLVRTQADEDLAPVSLVVCCVSHRPSSNVNYYHLLVFQHDPVLSHQDGDPDPPPNVSVNSSNVSSNRSSVRVVVVVVVVVVVVVD

Mean predicted aligned error: 10.35 Å

Solvent-accessible surface area (backbone atoms only — not comparable to full-atom values): 10697 Å² total; per-residue (Å²): 40,33,38,32,31,72,57,58,87,79,68,83,73,80,74,60,83,61,67,81,76,88,76,72,92,72,85,74,85,61,91,62,74,89,38,52,36,53,57,6,12,46,41,24,43,49,41,50,50,53,33,48,76,68,69,40,52,87,35,41,51,67,41,32,22,22,90,43,66,76,67,76,71,66,67,86,90,76,76,83,48,70,46,83,51,100,92,44,75,46,71,33,59,84,34,42,72,63,55,81,66,48,54,68,71,31,68,40,35,28,13,34,31,72,66,52,33,51,52,48,48,68,70,34,47,87,68,33,37,85,32,52,41,52,44,23,73,27,79,44,55,86,96,55,22,61,55,71,50,50,95,45,100,82,41,65,67,48,50,49,53,44,46,54,54,36,48,48,15,45,52,40,46,53,51,54,51,53,52,57,52,51,70,71,78,108

pLDDT: mean 71.56, std 20.21, range [29.72, 95.0]

InterPro domains:
  IPR023485 Phosphotyrosine protein phosphatase I [PF01451] (40-176)
  IPR023485 Phosphotyrosine protein phosphatase I [SM00226] (40-176)
  IPR036196 Phosphotyrosine protein phosphatase I superfamily [SSF52788] (39-174)
  IPR050438 Low Molecular Weight Phosphotyrosine Protein Phosphatase [PTHR11717] (40-177)

Sequence (186 aa):
MVIWYGTERKVNLKSGRCDISITQDKKLSYHTPPCNGLCSSIAEAVMAEIIEEAGLGYYWQVHSAAIGGWNSNYHSDEGPLSLCTDDGVLLLKRARQMRLEDFKRFDYIFGMNKEIVKDLKGMAPINCKDRVQLLGDYGLAENESIIDGPYYENDNEDLKRIYEKCTIACNVFLTEYAALMQEMYD

Nearest PDB structures (foldseek):
  7cuy-assembly2_B  TM=8.444E-01  e=6.697E-10  Drosophila melanogaster
  6y2v-assembly1_A  TM=8.424E-01  e=8.661E-08  Homo sapiens
  3js5-assembly1_A  TM=8.481E-01  e=2.097E-07  Entamoeba histolytica HM-1:IMSS
  3ily-assembly1_A  TM=7.922E-01  e=1.912E-06  Entamoeba histolytica HM-1:IMSS
  3jvi-assembly1_A  TM=7.528E-01  e=2.310E-06  Entamoeba histolytica HM-1:IMSS

Radius of gyration: 16.43 Å; Cα contacts (8 Å, |Δi|>4): 283; chains: 1; bounding box: 45×43×36 Å